Protein AF-A0AAD5SBX4-F1 (afdb_monomer_lite)

pLDDT: mean 72.33, std 20.74, range [24.8, 94.12]

InterPro domains:
  IPR010750 SGF29 tudor-like domain [PF07039] (161-282)
  IPR010750 SGF29 tudor-like domain [PS51518] (148-287)
  IPR037802 SAGA-associated factor 29 [PTHR21539] (71-283)

Secondary structure (DSSP, 8-state):
--PPP----HHHHHHHHHHHHHHHHHHHHHHHHHHHHHHHHHHHHHHHHHHHHHHHHHHHTSSPPPHHHHHHHHHHHHHHHHHHHHHHHHHHHHHHHHHHHHHHHHHHHTTS---------------------------------------PPTT-EEEE--TTS-EEEEEEEEEEE-TTSS-EEEEEEESSPPTTS----EEEEEGGGEEEPPS---TTTPPPTT-EEEEEPTTSSEEEEEEEEE-GGG-SSSTTTEEEEEETTTTT-EEEEEGGGEEEPPGGGTGGGGS--

Sequence (293 aa):
MTEPAKRRPRITILNAHQCEETKLWTDISGNLNVLETVRQRTEADVHLFSRKCERYCRKSLKTEVKPRKFAKIAKHYDSCAQGLIDEERIETHIREQLSVLMALRTATENGKEPVNTRKRRRGEESASPAQPIGTIKIKAIKKEAECPPVLLEPGTPVIVKPQDKEWLLALVKRYDCVKNKESIRYEVEDAVDDDDGQPKKRYIFPTKMVFPLPQQVTESTELQPGSEALALYPNTTCFYNCHVVLPPSKNPFRKGTAYIVKFQDDGDLERSVDDNMVLRVPRIWKLTRHVNV

Structure (mmCIF, N/CA/C/O backbone):
data_AF-A0AAD5SBX4-F1
#
_entry.id   AF-A0AAD5SBX4-F1
#
loop_
_atom_site.group_PDB
_atom_site.id
_atom_site.type_symbol
_atom_site.label_atom_id
_atom_site.label_alt_id
_atom_site.label_comp_id
_atom_site.label_asym_id
_atom_site.label_entity_id
_atom_site.label_seq_id
_atom_site.pdbx_PDB_ins_code
_atom_site.Cartn_x
_atom_site.Cartn_y
_atom_site.Cartn_z
_atom_site.occupancy
_atom_site.B_iso_or_equiv
_atom_site.auth_seq_id
_atom_site.auth_comp_id
_atom_site.auth_asym_id
_atom_site.auth_atom_id
_atom_site.pdbx_PDB_model_num
ATOM 1 N N . MET A 1 1 ? 44.601 30.510 -40.089 1.00 36.94 1 MET A N 1
ATOM 2 C CA . MET A 1 1 ? 44.959 29.633 -38.955 1.00 36.94 1 MET A CA 1
ATOM 3 C C . MET A 1 1 ? 43.832 29.743 -37.947 1.00 36.94 1 MET A C 1
ATOM 5 O O . MET A 1 1 ? 43.737 30.753 -37.268 1.00 36.94 1 MET A O 1
ATOM 9 N N . THR A 1 2 ? 42.905 28.791 -37.962 1.00 40.00 2 THR A N 1
ATOM 10 C CA . THR A 1 2 ? 41.673 28.833 -37.163 1.00 40.00 2 THR A CA 1
ATOM 11 C C . THR A 1 2 ? 41.814 27.816 -36.037 1.00 40.00 2 THR A C 1
ATOM 13 O O . THR A 1 2 ? 41.962 26.624 -36.300 1.00 40.00 2 THR A O 1
ATOM 16 N N . GLU A 1 3 ? 41.850 28.299 -34.796 1.00 36.78 3 GLU A N 1
ATOM 17 C CA . GLU A 1 3 ? 41.947 27.485 -33.580 1.00 36.78 3 GLU A CA 1
ATOM 18 C C . GLU A 1 3 ? 40.756 26.515 -33.457 1.00 36.78 3 GLU A C 1
ATOM 20 O O . GLU A 1 3 ? 39.605 26.941 -33.600 1.00 36.78 3 GLU A O 1
ATOM 25 N N . PRO A 1 4 ? 40.976 25.224 -33.143 1.00 42.22 4 PRO A N 1
ATOM 26 C CA . PRO A 1 4 ? 39.884 24.320 -32.828 1.00 42.22 4 PRO A CA 1
ATOM 27 C C . PRO A 1 4 ? 39.441 24.503 -31.370 1.00 42.22 4 PRO A C 1
ATOM 29 O O . PRO A 1 4 ? 40.211 24.332 -30.424 1.00 42.22 4 PRO A O 1
ATOM 32 N N . ALA A 1 5 ? 38.156 24.816 -31.192 1.00 47.44 5 ALA A N 1
ATOM 33 C CA . ALA A 1 5 ? 37.501 24.944 -29.898 1.00 47.44 5 ALA A CA 1
ATOM 34 C C . ALA A 1 5 ? 37.671 23.673 -29.040 1.00 47.44 5 ALA A C 1
ATOM 36 O O . ALA A 1 5 ? 37.216 22.585 -29.406 1.00 47.44 5 ALA A O 1
ATOM 37 N N . LYS A 1 6 ? 38.292 23.830 -27.861 1.00 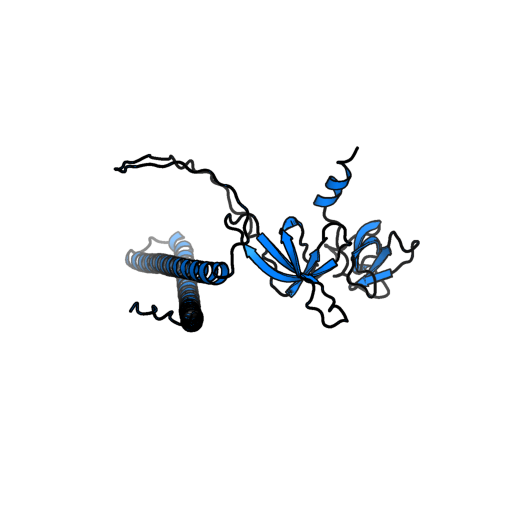48.16 6 LYS A N 1
ATOM 38 C CA . LYS A 1 6 ? 38.408 22.804 -26.810 1.00 48.16 6 LYS A CA 1
ATOM 39 C C . LYS A 1 6 ? 37.017 22.335 -26.370 1.00 48.16 6 LYS A C 1
ATOM 41 O O . LYS A 1 6 ? 36.377 22.948 -25.517 1.00 48.16 6 LYS A O 1
ATOM 46 N N . ARG A 1 7 ? 36.555 21.210 -26.920 1.00 49.72 7 ARG A N 1
ATOM 47 C CA . ARG A 1 7 ? 35.409 20.465 -26.386 1.00 49.72 7 ARG A CA 1
ATOM 48 C C . ARG A 1 7 ? 35.794 19.921 -25.010 1.00 49.72 7 ARG A C 1
ATOM 50 O O . ARG A 1 7 ? 36.661 19.057 -24.907 1.00 49.72 7 ARG A O 1
ATOM 57 N N . ARG A 1 8 ? 35.171 20.439 -23.947 1.00 51.28 8 ARG A N 1
ATOM 58 C CA . ARG A 1 8 ? 35.288 19.853 -22.603 1.00 51.28 8 ARG A CA 1
ATOM 59 C C . ARG A 1 8 ? 34.692 18.435 -22.610 1.00 51.28 8 ARG A C 1
ATOM 61 O O . ARG A 1 8 ? 33.679 18.216 -23.279 1.00 51.28 8 ARG A O 1
ATOM 68 N N . PRO A 1 9 ? 35.289 17.470 -21.892 1.00 41.25 9 PRO A N 1
ATOM 69 C CA . PRO A 1 9 ? 34.830 16.088 -21.913 1.00 41.25 9 PRO A CA 1
ATOM 70 C C . PRO A 1 9 ? 33.466 15.950 -21.220 1.00 41.25 9 PRO A C 1
ATOM 72 O O . PRO A 1 9 ? 33.303 16.263 -20.043 1.00 41.25 9 PRO A O 1
ATOM 75 N N . ARG A 1 10 ? 32.489 15.422 -21.966 1.00 43.78 10 ARG A N 1
ATOM 76 C CA . ARG A 1 10 ? 31.098 15.126 -21.557 1.00 43.78 10 ARG A CA 1
ATOM 77 C C . ARG A 1 10 ? 30.992 14.247 -20.295 1.00 43.78 10 ARG A C 1
ATOM 79 O O . ARG A 1 10 ? 29.971 14.268 -19.619 1.00 43.78 10 ARG A O 1
ATOM 86 N N . ILE A 1 11 ? 32.058 13.519 -19.957 1.00 44.31 11 ILE A N 1
ATOM 87 C CA . ILE A 1 11 ? 32.154 12.617 -18.797 1.00 44.31 11 ILE A CA 1
ATOM 88 C C . ILE A 1 11 ? 32.214 13.395 -17.471 1.00 44.31 11 ILE A C 1
ATOM 90 O O . ILE A 1 11 ? 31.623 12.972 -16.482 1.00 44.31 11 ILE A O 1
ATOM 94 N N . THR A 1 12 ? 32.851 14.569 -17.441 1.00 49.38 12 THR A N 1
ATOM 95 C CA . THR A 1 12 ? 32.973 15.372 -16.210 1.00 49.38 12 THR A CA 1
ATOM 96 C C . THR A 1 12 ? 31.627 15.951 -15.759 1.00 49.38 12 THR A C 1
ATOM 98 O O . THR A 1 12 ? 31.407 16.132 -14.568 1.00 49.38 12 THR A O 1
ATOM 101 N N . ILE A 1 13 ? 30.709 16.193 -16.701 1.00 52.91 13 ILE A N 1
ATOM 102 C CA . ILE A 1 13 ? 29.377 16.765 -16.439 1.00 52.91 13 ILE A CA 1
ATOM 103 C C . ILE A 1 13 ? 28.431 15.707 -15.845 1.00 52.91 13 ILE A C 1
ATOM 105 O O . ILE A 1 13 ? 27.718 15.990 -14.889 1.00 52.91 13 ILE A O 1
ATOM 109 N N . LEU A 1 14 ? 28.476 14.468 -16.347 1.00 51.53 14 LEU A N 1
ATOM 110 C CA . LEU A 1 14 ? 27.702 13.340 -15.806 1.00 51.53 14 LEU A CA 1
ATOM 111 C C . LEU A 1 14 ? 28.073 13.024 -14.350 1.00 51.53 14 LEU A C 1
ATOM 113 O O . LEU A 1 14 ? 27.189 12.850 -13.516 1.00 51.53 14 LEU A O 1
ATOM 117 N N . ASN A 1 15 ? 29.370 13.021 -14.033 1.00 54.66 15 ASN A N 1
ATOM 118 C CA . ASN A 1 15 ? 29.843 12.780 -12.668 1.00 54.66 15 ASN A CA 1
ATOM 119 C C . ASN A 1 15 ? 29.487 13.933 -11.711 1.00 54.66 15 ASN A C 1
ATOM 121 O O . ASN A 1 15 ? 29.251 13.696 -10.528 1.00 54.66 15 ASN A O 1
ATOM 125 N N . ALA A 1 16 ? 29.421 15.172 -12.210 1.00 58.53 16 ALA A N 1
ATOM 126 C CA . ALA A 1 16 ? 28.997 16.328 -11.422 1.00 58.53 16 ALA A CA 1
ATOM 127 C C . ALA A 1 16 ? 27.497 16.271 -11.087 1.00 58.53 16 ALA A C 1
ATOM 129 O O . ALA A 1 16 ? 27.142 16.425 -9.923 1.00 58.53 16 ALA A O 1
ATOM 130 N N . HIS A 1 17 ? 26.637 15.946 -12.060 1.00 62.06 17 HIS A N 1
ATOM 131 C CA . HIS A 1 17 ? 25.198 15.791 -11.813 1.00 62.06 17 HIS A CA 1
ATOM 132 C C . HIS A 1 17 ? 24.883 14.624 -10.875 1.00 62.06 17 HIS A C 1
ATOM 134 O O . HIS A 1 17 ? 24.069 14.782 -9.976 1.00 62.06 17 HIS A O 1
ATOM 140 N N . GLN A 1 18 ? 25.582 13.490 -10.991 1.00 66.88 18 GLN A N 1
ATOM 141 C CA . GLN A 1 18 ? 25.436 12.390 -10.028 1.00 66.88 18 GLN A CA 1
ATOM 142 C C . GLN A 1 18 ? 25.873 12.794 -8.606 1.00 66.88 18 GLN A C 1
ATOM 144 O O . GLN A 1 18 ? 25.261 12.379 -7.621 1.00 66.88 18 GLN A O 1
ATOM 149 N N . CYS A 1 19 ? 26.902 13.637 -8.475 1.00 70.50 19 CYS A N 1
ATOM 150 C CA . CYS A 1 19 ? 27.350 14.182 -7.189 1.00 70.50 19 CYS A CA 1
ATOM 151 C C . CYS A 1 19 ? 26.346 15.193 -6.597 1.00 70.50 19 CYS A C 1
ATOM 153 O O . CYS A 1 19 ? 26.122 15.221 -5.390 1.00 70.50 19 CYS A O 1
ATOM 155 N N . GLU A 1 20 ? 25.707 16.012 -7.432 1.00 75.50 20 GLU A N 1
ATOM 156 C CA . GLU A 1 20 ? 24.648 16.938 -7.011 1.00 75.50 20 GLU A CA 1
ATOM 157 C C . GLU A 1 20 ? 23.357 16.203 -6.623 1.00 75.50 20 GLU A C 1
ATOM 159 O O . GLU A 1 20 ? 22.768 16.511 -5.589 1.00 75.50 20 GLU A O 1
ATOM 164 N N . GLU A 1 21 ? 22.958 15.183 -7.386 1.00 79.50 21 GLU A N 1
ATOM 165 C CA . GLU A 1 21 ? 21.793 14.339 -7.092 1.00 79.50 21 GLU A CA 1
ATOM 166 C C . GLU A 1 21 ? 21.958 13.585 -5.765 1.00 79.50 21 GLU A C 1
ATOM 168 O O . GLU A 1 21 ? 21.033 13.538 -4.956 1.00 79.50 21 GLU A O 1
ATOM 173 N N . THR A 1 22 ? 23.146 13.033 -5.503 1.00 81.38 22 THR A N 1
ATOM 174 C CA . THR A 1 22 ? 23.444 12.315 -4.249 1.00 81.38 22 THR A CA 1
ATOM 175 C C . THR A 1 22 ? 23.484 13.237 -3.031 1.00 81.38 22 THR A C 1
ATOM 177 O O . THR A 1 22 ? 22.973 12.866 -1.971 1.00 81.38 22 THR A O 1
ATOM 180 N N . LYS A 1 23 ? 24.024 14.455 -3.167 1.00 83.75 23 LYS A N 1
ATOM 181 C CA . LYS A 1 23 ? 23.960 15.477 -2.108 1.00 83.75 23 LYS A CA 1
ATOM 182 C C . LYS A 1 23 ? 22.522 15.895 -1.828 1.00 83.75 23 LYS A C 1
ATOM 184 O O . LYS A 1 23 ? 22.090 15.834 -0.683 1.00 83.75 23 LYS A O 1
ATOM 189 N N . LEU A 1 24 ? 21.762 16.216 -2.876 1.00 88.25 24 LEU A N 1
ATOM 190 C CA . LEU A 1 24 ? 20.361 16.611 -2.752 1.00 88.25 24 LEU A CA 1
ATOM 191 C C . LEU A 1 24 ? 19.515 15.495 -2.125 1.00 88.25 24 LEU A C 1
ATOM 193 O O . LEU A 1 24 ? 18.661 15.763 -1.287 1.00 88.25 24 LEU A O 1
ATOM 197 N N . TRP A 1 25 ? 19.783 14.236 -2.471 1.00 87.56 25 TRP A N 1
ATOM 198 C CA . TRP A 1 25 ? 19.138 13.081 -1.849 1.00 87.56 25 TRP A CA 1
ATOM 199 C C . TRP A 1 25 ? 19.474 12.932 -0.360 1.00 87.56 25 TRP A C 1
ATOM 201 O O . TRP A 1 25 ? 18.596 12.616 0.447 1.00 87.56 25 TRP A O 1
ATOM 211 N N . THR A 1 26 ? 20.730 13.177 0.014 1.00 88.81 26 THR A N 1
ATOM 212 C CA . THR A 1 26 ? 21.164 13.151 1.418 1.00 88.81 26 THR A CA 1
ATOM 213 C C . THR A 1 26 ? 20.464 14.252 2.216 1.00 88.81 26 THR A C 1
ATOM 215 O O . THR A 1 26 ? 19.943 13.979 3.296 1.00 88.81 26 THR A O 1
ATOM 218 N N . ASP A 1 27 ? 20.358 15.455 1.648 1.00 89.00 27 ASP A N 1
ATOM 219 C CA . ASP A 1 27 ? 19.651 16.583 2.261 1.00 89.00 27 ASP A CA 1
ATOM 220 C C . ASP A 1 27 ? 18.147 16.305 2.405 1.00 89.00 27 ASP A C 1
ATOM 222 O O . ASP A 1 27 ? 17.577 16.538 3.470 1.00 89.00 27 ASP A O 1
ATOM 226 N N . ILE A 1 28 ? 17.504 15.733 1.378 1.00 91.00 28 ILE A N 1
ATOM 227 C CA . ILE A 1 28 ? 16.094 15.310 1.435 1.00 91.00 28 ILE A CA 1
ATOM 228 C C . ILE A 1 28 ? 15.888 14.268 2.537 1.00 91.00 28 ILE A C 1
ATOM 230 O O . ILE A 1 28 ? 14.945 14.374 3.318 1.00 91.00 28 ILE A O 1
ATOM 234 N N . SER A 1 29 ? 16.776 13.277 2.625 1.00 91.25 29 SER A N 1
ATOM 235 C CA . SER A 1 29 ? 16.707 12.232 3.652 1.00 91.25 29 SER A CA 1
ATOM 236 C C . SER A 1 29 ? 16.874 12.815 5.060 1.00 91.25 29 SER A C 1
ATOM 238 O O . SER A 1 29 ? 16.154 12.431 5.981 1.00 91.25 29 SER A O 1
ATOM 240 N N . GLY A 1 30 ? 17.777 13.789 5.222 1.00 90.81 30 GLY A N 1
ATOM 241 C CA . GLY A 1 30 ? 17.940 14.543 6.464 1.00 90.81 30 GLY A CA 1
ATOM 242 C C . GLY A 1 30 ? 16.683 15.331 6.830 1.00 90.81 30 GLY A C 1
ATOM 243 O O . GLY A 1 30 ? 16.193 15.221 7.953 1.00 90.81 30 GLY A O 1
ATOM 244 N N . ASN A 1 31 ? 16.110 16.058 5.872 1.00 90.31 31 ASN A N 1
ATOM 245 C CA . ASN A 1 31 ? 14.893 16.841 6.073 1.00 90.31 31 ASN A CA 1
ATOM 246 C C . ASN A 1 31 ? 13.672 15.965 6.386 1.00 90.31 31 ASN A C 1
ATOM 248 O O . ASN A 1 31 ? 12.863 16.348 7.226 1.00 90.31 31 ASN A O 1
ATOM 252 N N . LEU A 1 32 ? 13.552 14.778 5.783 1.00 93.19 32 LEU A N 1
ATOM 253 C CA . LEU A 1 32 ? 12.507 13.801 6.114 1.00 93.19 32 LEU A CA 1
ATOM 254 C C . LEU A 1 32 ? 12.633 13.293 7.553 1.00 93.19 32 LEU A C 1
ATOM 256 O O . LEU A 1 32 ? 11.627 13.160 8.244 1.00 93.19 32 LEU A O 1
ATOM 260 N N . ASN A 1 33 ? 13.856 13.058 8.030 1.00 92.62 33 ASN A N 1
ATOM 261 C CA . ASN A 1 33 ? 14.078 12.688 9.426 1.00 92.62 33 ASN A CA 1
ATOM 262 C C . ASN A 1 33 ? 13.725 13.849 10.374 1.00 92.62 33 ASN A C 1
ATOM 264 O O . ASN A 1 33 ? 13.071 13.649 11.394 1.00 92.62 33 ASN A O 1
ATOM 268 N N . VAL A 1 34 ? 14.086 15.086 10.013 1.00 92.81 34 VAL A N 1
ATOM 269 C CA . VAL A 1 34 ? 13.675 16.279 10.771 1.00 92.81 34 VAL A CA 1
ATOM 270 C C . VAL A 1 34 ? 12.149 16.406 10.797 1.00 92.81 34 VAL A C 1
ATOM 272 O O . VAL A 1 34 ? 11.587 16.610 11.871 1.00 92.81 34 VAL A O 1
ATOM 275 N N . LEU A 1 35 ? 11.467 16.217 9.664 1.00 93.00 35 LEU A N 1
ATOM 276 C CA . LEU A 1 35 ? 10.004 16.225 9.589 1.00 93.00 35 LEU A CA 1
ATOM 277 C C . LEU A 1 35 ? 9.390 15.187 10.531 1.00 93.00 35 LEU A C 1
ATOM 279 O O . LEU A 1 35 ? 8.488 15.519 11.293 1.00 93.00 35 LEU A O 1
ATOM 283 N N . GLU A 1 36 ? 9.915 13.962 10.529 1.00 92.94 36 GLU A N 1
ATOM 284 C CA . GLU A 1 36 ? 9.446 12.891 11.409 1.00 92.94 36 GLU A CA 1
ATOM 285 C C . GLU A 1 36 ? 9.628 13.257 12.890 1.00 92.94 36 GLU A C 1
ATOM 287 O O . GLU A 1 36 ? 8.707 13.102 13.691 1.00 92.94 36 GLU A O 1
ATOM 292 N N . THR A 1 37 ? 10.772 13.840 13.267 1.00 92.50 37 THR A N 1
ATOM 293 C CA . THR A 1 37 ? 10.987 14.294 14.653 1.00 92.50 37 THR A CA 1
ATOM 294 C C . THR A 1 37 ? 10.059 15.438 15.065 1.00 92.50 37 THR A C 1
ATOM 296 O O . THR A 1 37 ? 9.583 15.464 16.204 1.00 92.50 37 THR A O 1
ATOM 299 N N . VAL A 1 38 ? 9.775 16.381 14.159 1.00 90.94 38 VAL A N 1
ATOM 300 C CA . VAL A 1 38 ? 8.824 17.471 14.416 1.00 90.94 38 VAL A CA 1
ATOM 301 C C . VAL A 1 38 ? 7.421 16.892 14.574 1.00 90.94 38 VAL A C 1
ATOM 303 O O . VAL A 1 38 ? 6.778 17.180 15.580 1.00 90.94 38 VAL A O 1
ATOM 306 N N . ARG A 1 39 ? 7.001 15.996 13.677 1.00 92.12 39 ARG A N 1
ATOM 307 C CA . ARG A 1 39 ? 5.696 15.328 13.716 1.00 92.12 39 ARG A CA 1
ATOM 308 C C . ARG A 1 39 ? 5.462 14.536 15.003 1.00 92.12 39 ARG A C 1
ATOM 310 O O . ARG A 1 39 ? 4.405 14.631 15.617 1.00 92.12 39 ARG A O 1
ATOM 317 N N . GLN A 1 40 ? 6.460 13.793 15.474 1.00 92.75 40 GLN A N 1
ATOM 318 C CA . GLN A 1 40 ? 6.347 13.073 16.748 1.00 92.75 40 GLN A CA 1
ATOM 319 C C . GLN A 1 40 ? 6.188 14.032 17.936 1.00 92.75 40 GLN A C 1
ATOM 321 O O . GLN A 1 40 ? 5.439 13.763 18.881 1.00 92.75 40 GLN A O 1
ATOM 326 N N . ARG A 1 41 ? 6.880 15.177 17.898 1.00 89.69 41 ARG A N 1
ATOM 327 C CA . ARG A 1 41 ? 6.778 16.202 18.939 1.00 89.69 41 ARG A CA 1
ATOM 328 C C . ARG A 1 41 ? 5.407 16.878 18.943 1.00 89.69 41 ARG A C 1
ATOM 330 O O . ARG A 1 41 ? 4.835 17.055 20.019 1.00 89.69 41 ARG A O 1
ATOM 337 N N . THR A 1 42 ? 4.884 17.261 17.782 1.00 89.44 42 THR A N 1
ATOM 338 C CA . THR A 1 42 ? 3.565 17.903 17.673 1.00 89.44 42 THR A CA 1
ATOM 339 C C . THR A 1 42 ? 2.448 16.952 18.081 1.00 89.44 42 THR A C 1
ATOM 341 O O . THR A 1 42 ? 1.562 17.352 18.832 1.00 89.44 42 THR A O 1
ATOM 344 N N . GLU A 1 43 ? 2.521 15.681 17.685 1.00 90.38 43 GLU A N 1
ATOM 345 C CA . GLU A 1 43 ? 1.564 14.650 18.080 1.00 90.38 43 GLU A CA 1
ATOM 346 C C . GLU A 1 43 ? 1.558 14.469 19.605 1.00 90.38 43 GLU A C 1
ATOM 348 O O . GLU A 1 43 ? 0.496 14.472 20.237 1.00 90.38 43 GLU A O 1
ATOM 353 N N . ALA A 1 44 ? 2.738 14.424 20.234 1.00 88.50 44 ALA A N 1
ATOM 354 C CA . ALA A 1 44 ? 2.855 14.380 21.690 1.00 88.50 44 ALA A CA 1
ATOM 355 C C . ALA A 1 44 ? 2.244 15.621 22.373 1.00 88.50 44 ALA A C 1
ATOM 357 O O . ALA A 1 44 ? 1.535 15.489 23.381 1.00 88.50 44 ALA A O 1
ATOM 358 N N . ASP A 1 45 ? 2.469 16.818 21.822 1.00 85.94 45 ASP A N 1
ATOM 359 C CA . ASP A 1 45 ? 1.896 18.069 22.329 1.00 85.94 45 ASP A CA 1
ATOM 360 C C . ASP A 1 45 ? 0.364 18.102 22.178 1.00 85.94 45 ASP A C 1
ATOM 362 O O . ASP A 1 45 ? -0.337 18.470 23.130 1.00 85.94 45 ASP A O 1
ATOM 366 N N . VAL A 1 46 ? -0.173 17.631 21.047 1.00 88.81 46 VAL A N 1
ATOM 367 C CA . VAL A 1 46 ? -1.617 17.510 20.786 1.00 88.81 46 VAL A CA 1
ATOM 368 C C . VAL A 1 46 ? -2.259 16.501 21.734 1.00 88.81 46 VAL A C 1
ATOM 370 O O . VAL A 1 46 ? -3.298 16.793 22.336 1.00 88.81 46 VAL A O 1
ATOM 373 N N . HIS A 1 47 ? -1.635 15.342 21.956 1.00 88.56 47 HIS A N 1
ATOM 374 C CA . HIS A 1 47 ? -2.113 14.367 22.936 1.00 88.56 47 HIS A CA 1
ATOM 375 C C . HIS A 1 47 ? -2.110 14.935 24.357 1.00 88.56 47 HIS A C 1
ATOM 377 O O . HIS A 1 47 ? -3.075 14.755 25.112 1.00 88.56 47 HIS A O 1
ATOM 383 N N . LEU A 1 48 ? -1.052 15.656 24.739 1.00 86.62 48 LEU A N 1
ATOM 384 C CA . LEU A 1 48 ? -0.966 16.301 26.044 1.00 86.62 48 LEU A CA 1
ATOM 385 C C . LEU A 1 48 ? -2.033 17.391 26.204 1.00 86.62 48 LEU A C 1
ATOM 387 O O . LEU A 1 48 ? -2.632 17.503 27.282 1.00 86.62 48 LEU A O 1
ATOM 391 N N . PHE A 1 49 ? -2.278 18.176 25.154 1.00 86.75 49 PHE A N 1
ATOM 392 C CA . PHE A 1 49 ? -3.326 19.189 25.099 1.00 86.75 49 PHE A CA 1
ATOM 393 C C . PHE A 1 49 ? -4.714 18.558 25.228 1.00 86.75 49 PHE A C 1
ATOM 395 O O . PHE A 1 49 ? -5.450 18.921 26.145 1.00 86.75 49 PHE A O 1
ATOM 402 N N . SER A 1 50 ? -5.033 17.555 24.408 1.00 88.94 50 SER A N 1
ATOM 403 C CA . SER A 1 50 ? -6.311 16.833 24.431 1.00 88.94 50 SER A CA 1
ATOM 404 C C . SER A 1 50 ? -6.591 16.232 25.812 1.00 88.94 50 SER A C 1
ATOM 406 O O . SER A 1 50 ? -7.623 16.512 26.428 1.00 88.94 50 SER A O 1
ATOM 408 N N . ARG A 1 51 ? -5.602 15.547 26.405 1.00 88.25 51 ARG A N 1
ATOM 409 C CA . ARG A 1 51 ? -5.709 14.978 27.759 1.00 88.25 51 ARG A CA 1
ATOM 410 C C . ARG A 1 51 ? -5.892 16.044 28.843 1.00 88.25 51 ARG A C 1
ATOM 412 O O . ARG A 1 51 ? -6.518 15.783 29.876 1.00 88.25 51 ARG A O 1
ATOM 419 N N . LYS A 1 52 ? -5.298 17.230 28.678 1.00 84.19 52 LYS A N 1
ATOM 420 C CA . LYS A 1 52 ? -5.504 18.359 29.600 1.00 84.19 52 LYS A CA 1
ATOM 421 C C . LYS A 1 52 ? -6.911 18.925 29.432 1.00 84.19 52 LYS A C 1
ATOM 423 O O . LYS A 1 52 ? -7.599 19.058 30.442 1.00 84.19 52 LYS A O 1
ATOM 428 N N . CYS A 1 53 ? -7.347 19.196 28.205 1.00 82.62 53 CYS A N 1
ATOM 429 C CA . CYS A 1 53 ? -8.685 19.690 27.883 1.00 82.62 53 CYS A CA 1
ATOM 430 C C . CYS A 1 53 ? -9.777 18.759 28.412 1.00 82.62 53 CYS A C 1
ATOM 432 O O . CYS A 1 53 ? -10.663 19.222 29.122 1.00 82.62 53 CYS A O 1
ATOM 434 N N . GLU A 1 54 ? -9.654 17.448 28.215 1.00 84.31 54 GLU A N 1
ATOM 435 C CA . GLU A 1 54 ? -10.612 16.466 28.731 1.00 84.31 54 GLU A CA 1
ATOM 436 C C . GLU A 1 54 ? -10.701 16.495 30.268 1.00 84.31 54 GLU A C 1
ATOM 438 O O . GLU A 1 54 ? -11.790 16.554 30.849 1.00 84.31 54 GLU A O 1
ATOM 443 N N . ARG A 1 55 ? -9.551 16.554 30.961 1.00 81.62 55 ARG A N 1
ATOM 444 C CA . ARG A 1 55 ? -9.519 16.726 32.425 1.00 81.62 55 ARG A CA 1
ATOM 445 C C . ARG A 1 55 ? -10.168 18.035 32.870 1.00 81.62 55 ARG A C 1
ATOM 447 O O . ARG A 1 55 ? -10.729 18.075 33.967 1.00 81.62 55 ARG A O 1
ATOM 454 N N . TYR A 1 56 ? -10.058 19.096 32.075 1.00 75.62 56 TYR A N 1
ATOM 455 C CA . TYR A 1 56 ? -10.701 20.374 32.358 1.00 75.62 56 TYR A CA 1
ATOM 456 C C . TYR A 1 56 ? -12.207 20.311 32.118 1.00 75.62 56 TYR A C 1
ATOM 458 O O . TYR A 1 56 ? -12.942 20.665 33.033 1.00 75.62 56 TYR A O 1
ATOM 466 N N . CYS A 1 57 ? -12.674 19.777 30.989 1.00 73.94 57 CYS A N 1
ATOM 467 C CA . CYS A 1 57 ? -14.097 19.573 30.705 1.00 73.94 57 CYS A CA 1
ATOM 468 C C . CYS A 1 57 ? -14.768 18.725 31.795 1.00 73.94 57 CYS A C 1
ATOM 470 O O . CYS A 1 57 ? -15.801 19.114 32.336 1.00 73.94 57 CYS A O 1
ATOM 472 N N . ARG A 1 58 ? -14.122 17.635 32.230 1.00 75.38 58 ARG A N 1
ATOM 473 C CA . ARG A 1 58 ? -14.645 16.756 33.289 1.00 75.38 58 ARG A CA 1
ATOM 474 C C . ARG A 1 58 ? -14.739 17.435 34.664 1.00 75.38 58 ARG A C 1
ATOM 476 O O . ARG A 1 58 ? -15.589 17.066 35.470 1.00 75.38 58 ARG A O 1
ATOM 483 N N . LYS A 1 59 ? -13.870 18.412 34.956 1.00 68.88 59 LYS A N 1
ATOM 484 C CA . LYS A 1 59 ? -13.850 19.158 36.234 1.00 68.88 59 LYS A CA 1
ATOM 485 C C . LYS A 1 59 ? -14.678 20.448 36.198 1.00 68.88 59 LYS A C 1
ATOM 487 O O . LYS A 1 59 ? -15.197 20.856 37.234 1.00 68.88 59 LYS A O 1
ATOM 492 N N . SER A 1 60 ? -14.808 21.074 35.029 1.00 61.88 60 SER A N 1
ATOM 493 C CA . SER A 1 60 ? -15.505 22.350 34.828 1.00 61.88 60 SER A CA 1
ATOM 494 C C . SER A 1 60 ? -17.026 22.229 34.908 1.00 61.88 60 SER A C 1
ATOM 496 O O . SER A 1 60 ? -17.682 23.246 35.093 1.00 61.88 60 SER A O 1
ATOM 498 N N . LEU A 1 61 ? -17.591 21.013 34.866 1.00 57.12 61 LEU A N 1
ATOM 499 C CA . LEU A 1 61 ? -19.012 20.790 35.171 1.00 57.12 61 LEU A CA 1
ATOM 500 C C . LEU A 1 61 ? -19.408 21.207 36.605 1.00 57.12 61 LEU A C 1
ATOM 502 O O . LEU A 1 61 ? -20.594 21.237 36.909 1.00 57.12 61 LEU A O 1
ATOM 506 N N . LYS A 1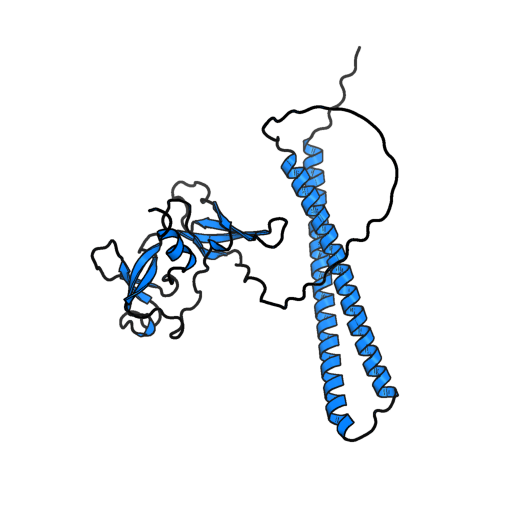 62 ? -18.444 21.489 37.500 1.00 58.59 62 LYS A N 1
ATOM 507 C CA . LYS A 1 62 ? -18.709 21.783 38.921 1.00 58.59 62 LYS A CA 1
ATOM 508 C C . LYS A 1 62 ? -18.253 23.165 39.411 1.00 58.59 62 LYS A C 1
ATOM 510 O O . LYS A 1 62 ? -18.657 23.548 40.498 1.00 58.59 62 LYS A O 1
ATOM 515 N N . THR A 1 63 ? -17.400 23.899 38.686 1.00 58.50 63 THR A N 1
ATOM 516 C CA . THR A 1 63 ? -16.893 25.232 39.104 1.00 58.50 63 THR A CA 1
ATOM 517 C C . THR A 1 63 ? -16.347 26.042 37.923 1.00 58.50 63 THR A C 1
ATOM 519 O O . THR A 1 63 ? -15.782 25.466 36.993 1.00 58.50 63 THR A O 1
ATOM 522 N N . GLU A 1 64 ? -16.452 27.376 37.994 1.00 63.78 64 GLU A N 1
ATOM 523 C CA . GLU A 1 64 ? -15.891 28.314 37.009 1.00 63.78 64 GLU A CA 1
ATOM 524 C C . GLU A 1 64 ? -14.363 28.183 36.854 1.00 63.78 64 GLU A C 1
ATOM 526 O O . GLU A 1 64 ? -13.598 28.009 37.815 1.00 63.78 64 GLU A O 1
ATOM 531 N N . VAL A 1 65 ? -13.890 28.276 35.608 1.00 65.12 65 VAL A N 1
ATOM 532 C CA . VAL A 1 65 ? -12.478 28.083 35.260 1.00 65.12 65 VAL A CA 1
ATOM 533 C C . VAL A 1 65 ? -11.672 29.347 35.556 1.00 65.12 65 VAL A C 1
ATOM 535 O O . VAL A 1 65 ? -11.836 30.382 34.921 1.00 65.12 65 VAL A O 1
ATOM 538 N N . LYS A 1 66 ? -10.711 29.245 36.483 1.00 76.50 66 LYS A N 1
ATOM 539 C CA . LYS A 1 66 ? -9.783 30.346 36.797 1.00 76.50 66 LYS A CA 1
ATOM 540 C C . LYS A 1 66 ? -8.932 30.747 35.569 1.00 76.50 66 LYS A C 1
ATOM 542 O O . LYS A 1 66 ? -8.313 29.863 34.961 1.00 76.50 66 LYS A O 1
ATOM 547 N N . PRO A 1 67 ? -8.734 32.052 35.292 1.00 74.69 67 PRO A N 1
ATOM 548 C CA . PRO A 1 67 ? -8.055 32.555 34.086 1.00 74.69 67 PRO A CA 1
ATOM 549 C C . PRO A 1 67 ? -6.591 32.097 33.957 1.00 74.69 67 PRO A C 1
ATOM 551 O O . PRO A 1 67 ? -6.104 31.827 32.862 1.00 74.69 67 PRO A O 1
ATOM 554 N N . ARG A 1 68 ? -5.892 31.878 35.081 1.00 75.31 68 ARG A N 1
ATOM 555 C CA . ARG A 1 68 ? -4.515 31.337 35.088 1.00 75.31 68 ARG A CA 1
ATOM 556 C C . ARG A 1 68 ? -4.401 29.926 34.499 1.00 75.31 68 ARG A C 1
ATOM 558 O O . ARG A 1 68 ? -3.328 29.543 34.042 1.00 75.31 68 ARG A O 1
ATOM 565 N N . LYS A 1 69 ? -5.469 29.123 34.559 1.00 75.19 69 LYS A N 1
ATOM 566 C CA . LYS A 1 69 ? -5.489 27.767 33.987 1.00 75.19 69 LYS A CA 1
ATOM 567 C C . LYS A 1 69 ? -5.785 27.821 32.489 1.00 75.19 69 LYS A C 1
ATOM 569 O O . LYS A 1 69 ? -5.124 27.114 31.737 1.00 75.19 69 LYS A O 1
ATOM 574 N N . PHE A 1 70 ? -6.678 28.716 32.070 1.00 78.31 70 PHE A N 1
ATOM 575 C CA . PHE A 1 70 ? -6.957 28.992 30.660 1.00 78.31 70 PHE A CA 1
ATOM 576 C C . PHE A 1 70 ? -5.702 29.467 29.912 1.00 78.31 70 PHE A C 1
ATOM 578 O O . PHE A 1 70 ? -5.365 28.910 28.875 1.00 78.31 70 PHE A O 1
ATOM 585 N N . ALA A 1 71 ? -4.919 30.375 30.506 1.00 84.38 71 ALA A N 1
ATOM 586 C CA . ALA A 1 71 ? -3.653 30.833 29.926 1.00 84.38 71 ALA A CA 1
ATOM 587 C C . ALA A 1 71 ? -2.637 29.698 29.680 1.00 84.38 71 ALA A C 1
ATOM 589 O O . ALA A 1 71 ? -1.851 29.761 28.741 1.00 84.38 71 ALA A O 1
ATOM 590 N N . LYS A 1 72 ? -2.640 28.636 30.502 1.00 83.62 72 LYS A N 1
ATOM 591 C CA . LYS A 1 72 ? -1.778 27.462 30.273 1.00 83.62 72 LYS A CA 1
ATOM 592 C C . LYS A 1 72 ? -2.269 26.607 29.105 1.00 83.62 72 LYS A C 1
ATOM 594 O O . LYS A 1 72 ? -1.446 26.061 28.386 1.00 83.62 72 LYS A O 1
ATOM 599 N N . ILE A 1 73 ? -3.583 26.481 28.934 1.00 82.38 73 ILE A N 1
ATOM 600 C CA . ILE A 1 73 ? -4.197 25.743 27.821 1.00 82.38 73 ILE A CA 1
ATOM 601 C C . ILE A 1 73 ? -3.948 26.487 26.507 1.00 82.38 73 ILE A C 1
ATOM 603 O O . ILE A 1 73 ? -3.505 25.862 25.551 1.00 82.38 73 ILE A O 1
ATOM 607 N N . ALA A 1 74 ? -4.128 27.812 26.497 1.00 86.44 74 ALA A N 1
ATOM 608 C CA . ALA A 1 74 ? -3.829 28.665 25.348 1.00 86.44 74 ALA A CA 1
ATOM 609 C C . ALA A 1 74 ? -2.373 28.500 24.881 1.00 86.44 74 ALA A C 1
ATOM 611 O O . ALA A 1 74 ? -2.141 28.192 23.724 1.00 86.44 74 AL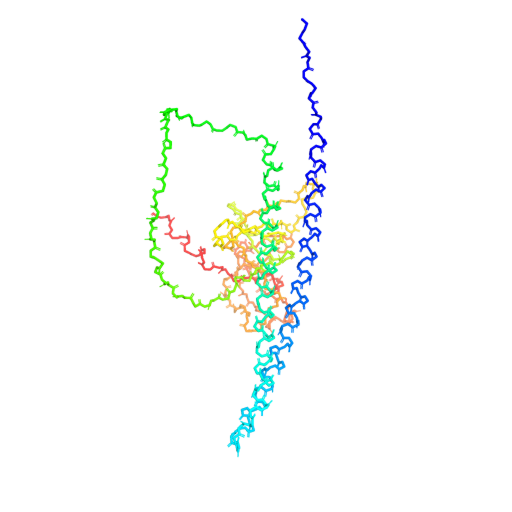A A O 1
ATOM 612 N N . LYS A 1 75 ? -1.398 28.523 25.803 1.00 87.94 75 LYS A N 1
ATOM 613 C CA . LYS A 1 75 ? 0.012 28.263 25.457 1.00 87.94 75 LYS A CA 1
ATOM 614 C C . LYS A 1 75 ? 0.252 26.900 24.802 1.00 87.94 75 LYS A C 1
ATOM 616 O O . LYS A 1 75 ? 1.115 26.783 23.942 1.00 87.94 75 LYS A O 1
ATOM 621 N N . HIS A 1 76 ? -0.464 25.858 25.228 1.00 85.00 76 HIS A N 1
ATOM 622 C CA . HIS A 1 76 ? -0.347 24.540 24.599 1.00 85.00 76 HIS A CA 1
ATOM 623 C C . HIS A 1 76 ? -0.986 24.514 23.211 1.00 85.00 76 HIS A C 1
ATOM 625 O O . HIS A 1 76 ? -0.429 23.886 22.319 1.00 85.00 76 HIS A O 1
ATOM 631 N N . TYR A 1 77 ? -2.104 25.215 23.025 1.00 87.75 77 TYR A N 1
ATOM 632 C CA . TYR A 1 77 ? -2.720 25.393 21.714 1.00 87.75 77 TYR A CA 1
ATOM 633 C C . TYR A 1 77 ? -1.784 26.138 20.753 1.00 87.75 77 TYR A C 1
ATOM 635 O O . TYR A 1 77 ? -1.542 25.647 19.656 1.00 87.75 77 TYR A O 1
ATOM 643 N N . ASP A 1 78 ? -1.180 27.243 21.197 1.00 90.88 78 ASP A N 1
ATOM 644 C CA . ASP A 1 78 ? -0.216 28.013 20.401 1.00 90.88 78 ASP A CA 1
ATOM 645 C C . ASP A 1 78 ? 1.009 27.162 20.029 1.00 90.88 78 ASP A C 1
ATOM 647 O O . ASP A 1 78 ? 1.475 27.204 18.895 1.00 90.88 78 ASP A O 1
ATOM 651 N N . SER A 1 79 ? 1.493 26.328 20.958 1.00 88.62 79 SER A N 1
ATOM 652 C CA . SER A 1 79 ? 2.584 25.377 20.699 1.00 88.62 79 SER A CA 1
ATOM 653 C C . SER A 1 79 ? 2.205 24.322 19.652 1.00 88.62 79 SER A C 1
ATOM 655 O O . SER A 1 79 ? 3.010 24.025 18.775 1.00 88.62 79 SER A O 1
ATOM 657 N N . CYS A 1 80 ? 0.982 23.776 19.709 1.00 88.81 80 CYS A N 1
ATOM 658 C CA . CYS A 1 80 ? 0.493 22.820 18.707 1.00 88.81 80 CYS A CA 1
ATOM 659 C C . CYS A 1 80 ? 0.332 23.490 17.335 1.00 88.81 80 CYS A C 1
ATOM 661 O O . CYS A 1 80 ? 0.722 22.921 16.320 1.00 88.81 80 CYS A O 1
ATOM 663 N N . ALA A 1 81 ? -0.212 24.709 17.306 1.00 91.12 81 ALA A N 1
ATOM 664 C CA . ALA A 1 81 ? -0.394 25.480 16.082 1.00 91.12 81 ALA A CA 1
ATOM 665 C C . ALA A 1 81 ? 0.951 25.817 15.423 1.00 91.12 81 ALA A C 1
ATOM 667 O O . ALA A 1 81 ? 1.104 25.638 14.218 1.00 91.12 81 ALA A O 1
ATOM 668 N N . GLN A 1 82 ? 1.941 26.239 16.215 1.00 91.38 82 GLN A N 1
ATOM 669 C CA . GLN A 1 82 ? 3.289 26.504 15.718 1.00 91.38 82 GLN A CA 1
ATOM 670 C C . GLN A 1 82 ? 3.948 25.235 15.164 1.00 91.38 82 GLN A C 1
ATOM 672 O O . GLN A 1 82 ? 4.571 25.285 14.109 1.00 91.38 82 GLN A O 1
ATOM 677 N N . GLY A 1 83 ? 3.751 24.097 15.833 1.00 88.75 83 GLY A N 1
ATOM 678 C CA . GLY A 1 83 ? 4.223 22.801 15.363 1.00 88.75 83 GLY A CA 1
ATOM 679 C C . GLY A 1 83 ? 3.685 22.423 13.980 1.00 88.75 83 GLY A C 1
ATOM 680 O O . GLY A 1 83 ? 4.462 22.033 13.115 1.00 88.75 83 GLY A O 1
ATOM 681 N N . LEU A 1 84 ? 2.383 22.613 13.745 1.00 90.00 84 LEU A N 1
ATOM 682 C CA . LEU A 1 84 ? 1.761 22.359 12.438 1.00 90.00 84 LEU A CA 1
ATOM 683 C C . LEU A 1 84 ? 2.322 23.271 11.335 1.00 90.00 84 LEU A C 1
ATOM 685 O O . LEU A 1 84 ? 2.542 22.822 10.214 1.00 90.00 84 LEU A O 1
ATOM 689 N N . ILE A 1 85 ? 2.589 24.543 11.654 1.00 93.00 85 ILE A N 1
ATOM 690 C CA . ILE A 1 85 ? 3.219 25.488 10.715 1.00 93.00 85 ILE A CA 1
ATOM 691 C C . ILE A 1 85 ? 4.647 25.043 10.375 1.00 93.00 85 ILE A C 1
ATOM 693 O O . ILE A 1 85 ? 5.079 25.136 9.224 1.00 93.00 85 ILE A O 1
ATOM 697 N N . ASP A 1 86 ? 5.396 24.573 11.373 1.00 89.62 86 ASP A N 1
ATOM 698 C CA . ASP A 1 86 ? 6.760 24.092 11.173 1.00 89.62 86 ASP A CA 1
ATOM 699 C C . ASP A 1 86 ? 6.792 22.807 10.326 1.00 89.62 86 ASP A C 1
ATOM 701 O O . ASP A 1 86 ? 7.652 22.702 9.449 1.00 89.62 86 ASP A O 1
ATOM 705 N N . GLU A 1 87 ? 5.844 21.881 10.521 1.00 91.06 87 GLU A N 1
ATOM 706 C CA . GLU A 1 87 ? 5.656 20.708 9.650 1.00 91.06 87 GLU A CA 1
ATOM 707 C C . GLU A 1 87 ? 5.380 21.118 8.206 1.00 91.06 87 GLU A C 1
ATOM 709 O O . GLU A 1 87 ? 6.100 20.695 7.302 1.00 91.06 87 GLU A O 1
ATOM 714 N N . GLU A 1 88 ? 4.392 21.992 7.989 1.00 93.19 88 GLU A N 1
ATOM 715 C CA . GLU A 1 88 ? 4.014 22.446 6.650 1.00 93.19 88 GLU A CA 1
ATOM 716 C C . GLU A 1 88 ? 5.202 23.096 5.928 1.00 93.19 88 GLU A C 1
ATOM 718 O O . GLU A 1 88 ? 5.445 22.819 4.752 1.00 93.19 88 GLU A O 1
ATOM 723 N N . ARG A 1 89 ? 6.001 23.907 6.636 1.00 93.31 89 ARG A N 1
ATOM 724 C CA . ARG A 1 89 ? 7.213 24.526 6.080 1.00 93.31 89 ARG A CA 1
ATOM 725 C C . ARG A 1 89 ? 8.259 23.492 5.655 1.00 93.31 89 ARG A C 1
ATOM 727 O O . ARG A 1 89 ? 8.935 23.682 4.645 1.00 93.31 89 ARG A O 1
ATOM 734 N N . ILE A 1 90 ? 8.446 22.428 6.433 1.00 90.62 90 ILE A N 1
ATOM 735 C CA . ILE A 1 90 ? 9.419 21.381 6.096 1.00 90.62 90 ILE A CA 1
ATOM 736 C C . ILE A 1 90 ? 8.894 20.541 4.925 1.00 90.62 90 ILE A C 1
ATOM 738 O O . ILE A 1 90 ? 9.648 20.238 4.001 1.00 90.62 90 ILE A O 1
ATOM 742 N N . GLU A 1 91 ? 7.598 20.226 4.902 1.00 91.81 91 GLU A N 1
ATOM 743 C CA . GLU A 1 91 ? 6.971 19.517 3.787 1.00 91.81 91 GLU A CA 1
ATOM 744 C C . GLU A 1 91 ? 7.072 20.284 2.466 1.00 91.81 91 GLU A C 1
ATOM 746 O O . GLU A 1 91 ? 7.364 19.684 1.426 1.00 91.81 91 GLU A O 1
ATOM 751 N N . THR A 1 92 ? 6.824 21.598 2.475 1.00 94.12 92 THR A N 1
ATOM 752 C CA . THR A 1 92 ? 6.960 22.429 1.270 1.00 94.12 92 THR A CA 1
ATOM 753 C C . THR A 1 92 ? 8.405 22.452 0.792 1.00 94.12 92 THR A C 1
ATOM 755 O O . THR A 1 92 ? 8.645 22.238 -0.396 1.00 94.12 92 THR A O 1
ATOM 758 N N . HIS A 1 93 ? 9.366 22.587 1.708 1.00 93.38 93 HIS A N 1
ATOM 759 C CA . HIS A 1 93 ? 10.786 22.555 1.376 1.00 93.38 93 HIS A CA 1
ATOM 760 C C . HIS A 1 93 ? 11.228 21.212 0.767 1.00 93.38 93 HIS A C 1
ATOM 762 O O . HIS A 1 93 ? 11.855 21.186 -0.293 1.00 93.38 93 HIS A O 1
ATOM 768 N N . ILE A 1 94 ? 10.843 20.080 1.369 1.00 92.38 94 ILE A N 1
ATOM 769 C CA . ILE A 1 94 ? 11.144 18.739 0.832 1.00 92.38 94 ILE A CA 1
ATOM 770 C C . ILE A 1 94 ? 10.512 18.558 -0.551 1.00 92.38 94 ILE A C 1
ATOM 772 O O . ILE A 1 94 ? 11.130 17.997 -1.458 1.00 92.38 94 ILE A O 1
ATOM 776 N N . ARG A 1 95 ? 9.286 19.055 -0.746 1.00 92.19 95 ARG A N 1
ATOM 777 C CA . ARG A 1 95 ? 8.581 18.994 -2.033 1.00 92.19 95 ARG A CA 1
ATOM 778 C C . ARG A 1 95 ? 9.313 19.776 -3.124 1.00 92.19 95 ARG A C 1
ATOM 780 O O . ARG A 1 95 ? 9.406 19.290 -4.251 1.00 92.19 95 ARG A O 1
ATOM 787 N N . GLU A 1 96 ? 9.857 20.945 -2.798 1.00 93.19 96 GLU A N 1
ATOM 788 C CA . GLU A 1 96 ? 10.696 21.733 -3.706 1.00 93.19 96 GLU A CA 1
ATOM 789 C C . GLU A 1 96 ? 11.993 20.993 -4.054 1.00 93.19 96 GLU A C 1
ATOM 791 O O . GLU A 1 96 ? 12.314 20.846 -5.235 1.00 93.19 96 GLU A O 1
ATOM 796 N N . GLN A 1 97 ? 12.697 20.444 -3.058 1.00 90.94 97 GLN A N 1
ATOM 797 C CA . GLN A 1 97 ? 13.922 19.669 -3.284 1.00 90.94 97 GLN A CA 1
ATOM 798 C C . GLN A 1 97 ? 13.672 18.422 -4.146 1.00 90.94 97 GLN A C 1
ATOM 800 O O . GLN A 1 97 ? 14.425 18.156 -5.083 1.00 90.94 97 GLN A O 1
ATOM 805 N N . LEU A 1 98 ? 12.581 17.689 -3.897 1.00 91.50 98 LEU A N 1
ATOM 806 C CA . LEU A 1 98 ? 12.166 16.555 -4.728 1.00 91.50 98 LEU A CA 1
ATOM 807 C C . LEU A 1 98 ? 11.825 16.992 -6.155 1.00 91.50 98 LEU A C 1
ATOM 809 O O . LEU A 1 98 ? 12.164 16.290 -7.105 1.00 91.50 98 LEU A O 1
ATOM 813 N N . SER A 1 99 ? 11.195 18.157 -6.331 1.00 91.62 99 SER A N 1
ATOM 814 C CA . SER A 1 99 ? 10.936 18.721 -7.659 1.00 91.62 99 SER A CA 1
ATOM 815 C C . SER A 1 99 ? 12.232 19.015 -8.417 1.00 91.62 99 SER A C 1
ATOM 817 O O . SER A 1 99 ? 12.325 18.706 -9.606 1.00 91.62 99 SER A O 1
ATOM 819 N N . VAL A 1 100 ? 13.244 19.570 -7.742 1.00 89.12 100 VAL A N 1
ATOM 820 C CA . VAL A 1 100 ? 14.571 19.812 -8.329 1.00 89.12 100 VAL A CA 1
ATOM 821 C C . VAL A 1 100 ? 15.256 18.492 -8.681 1.00 89.12 100 VAL A C 1
ATOM 823 O O . VAL A 1 100 ? 15.752 18.349 -9.795 1.00 89.12 100 VAL A O 1
ATOM 826 N N . LEU A 1 101 ? 15.222 17.500 -7.787 1.00 87.50 101 LEU A N 1
ATOM 827 C CA . LEU A 1 101 ? 15.812 16.183 -8.034 1.00 87.50 101 LEU A CA 1
ATOM 828 C C . LEU A 1 101 ? 15.154 15.481 -9.231 1.00 87.50 101 LEU A C 1
ATOM 830 O O . LEU A 1 101 ? 15.841 14.921 -10.084 1.00 87.50 101 LEU A O 1
ATOM 834 N N . MET A 1 102 ? 13.823 15.553 -9.336 1.00 85.06 102 MET A N 1
ATOM 835 C CA . MET A 1 102 ? 13.094 15.049 -10.501 1.00 85.06 102 MET A CA 1
ATOM 836 C C . MET A 1 102 ? 13.515 15.776 -11.782 1.00 85.06 102 MET A C 1
ATOM 838 O O . MET A 1 102 ? 13.740 15.125 -12.802 1.00 85.06 102 MET A O 1
ATOM 842 N N . ALA A 1 103 ? 13.665 17.104 -11.744 1.00 85.88 103 ALA A N 1
ATOM 843 C CA . ALA A 1 103 ? 14.115 17.880 -12.896 1.00 85.88 103 ALA A CA 1
ATOM 844 C C . ALA A 1 103 ? 15.537 17.487 -13.333 1.00 85.88 103 ALA A C 1
ATOM 846 O O . ALA A 1 103 ? 15.744 17.218 -14.518 1.00 85.88 103 ALA A O 1
ATOM 847 N N . LEU A 1 104 ? 16.480 17.364 -12.391 1.00 80.94 104 LEU A N 1
ATOM 848 C CA . LEU A 1 104 ? 17.848 16.902 -12.655 1.00 80.94 104 LEU A CA 1
ATOM 849 C C . LEU A 1 104 ? 17.847 15.514 -13.300 1.00 80.94 104 LEU A C 1
ATOM 851 O O . LEU A 1 104 ? 18.433 15.333 -14.366 1.00 80.94 104 LEU A O 1
ATOM 855 N N . ARG A 1 105 ? 17.075 14.572 -12.749 1.00 79.81 105 ARG A N 1
ATOM 856 C CA . ARG A 1 105 ? 16.985 13.212 -13.287 1.00 79.81 105 ARG A CA 1
ATOM 857 C C . ARG A 1 105 ? 16.404 13.183 -14.699 1.00 79.81 105 ARG A C 1
ATOM 859 O O . ARG A 1 105 ? 16.949 12.506 -15.566 1.00 79.81 105 ARG A O 1
ATOM 866 N N . THR A 1 106 ? 15.342 13.950 -14.960 1.00 79.56 106 THR A N 1
ATOM 867 C CA . THR A 1 106 ? 14.766 14.050 -16.313 1.00 79.56 106 THR A CA 1
ATOM 868 C C . THR A 1 106 ? 15.718 14.712 -17.310 1.00 79.56 106 THR A C 1
ATOM 870 O O . THR A 1 106 ? 15.751 14.310 -18.470 1.00 79.56 106 THR A O 1
ATOM 873 N N . ALA A 1 107 ? 16.529 15.686 -16.887 1.00 72.06 107 ALA A N 1
ATOM 874 C CA . ALA A 1 107 ? 17.548 16.301 -17.735 1.00 72.06 107 ALA A CA 1
ATOM 875 C 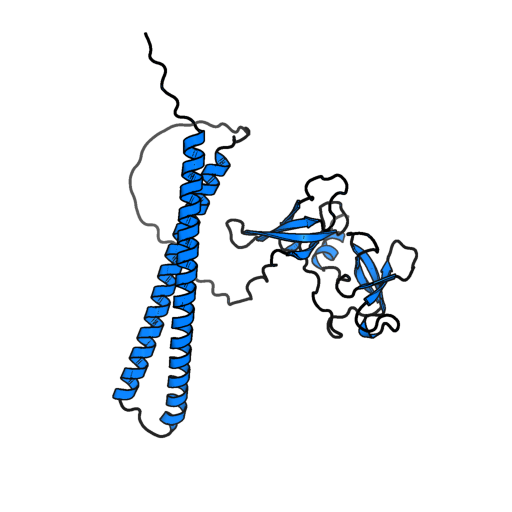C . ALA A 1 107 ? 18.701 15.327 -18.043 1.00 72.06 107 ALA A C 1
ATOM 877 O O . ALA A 1 107 ? 19.156 15.255 -19.186 1.00 72.06 107 ALA A O 1
ATOM 878 N N . THR A 1 108 ? 19.121 14.530 -17.055 1.00 70.25 108 THR A N 1
ATOM 879 C CA . THR A 1 108 ? 20.140 13.481 -17.207 1.00 70.25 108 THR A CA 1
ATOM 880 C C . THR A 1 108 ? 19.653 12.343 -18.115 1.00 70.25 108 THR A C 1
ATOM 882 O O . THR A 1 108 ? 20.403 11.861 -18.967 1.00 70.25 108 THR A O 1
ATOM 885 N N . GLU A 1 109 ? 18.387 11.936 -17.988 1.00 64.06 109 GLU A N 1
ATOM 886 C CA . GLU A 1 109 ? 17.774 10.856 -18.773 1.00 64.06 109 GLU A CA 1
ATOM 887 C C . GLU A 1 109 ? 17.492 11.272 -20.229 1.00 64.06 109 GLU A C 1
ATOM 889 O O . GLU A 1 109 ? 17.813 10.527 -21.157 1.00 64.06 109 GLU A O 1
ATOM 894 N N . ASN A 1 110 ? 17.032 12.508 -20.451 1.00 58.97 110 ASN A N 1
ATOM 895 C CA . ASN A 1 110 ? 16.804 13.069 -21.791 1.00 58.97 110 ASN A CA 1
ATOM 896 C C . ASN A 1 110 ? 18.105 13.419 -22.549 1.00 58.97 110 ASN A C 1
ATOM 898 O O . ASN A 1 110 ? 18.060 13.794 -23.721 1.00 58.97 110 ASN A O 1
ATOM 902 N N . GLY A 1 111 ? 19.278 13.271 -21.919 1.00 50.78 111 GLY A N 1
ATOM 903 C CA . GLY A 1 111 ? 20.590 13.372 -22.570 1.00 50.78 111 GLY A CA 1
ATOM 904 C C . GLY A 1 111 ? 20.952 12.179 -23.473 1.00 50.78 111 GLY A C 1
ATOM 905 O O . GLY A 1 111 ? 21.997 12.216 -24.137 1.00 50.78 111 GLY A O 1
ATOM 906 N N . LYS A 1 112 ? 20.109 11.136 -23.510 1.00 45.91 112 LYS A N 1
ATOM 907 C CA . LYS A 1 112 ? 20.149 10.032 -24.479 1.00 45.91 112 LYS A CA 1
ATOM 908 C C . LYS A 1 112 ? 19.085 10.282 -25.561 1.00 45.91 112 LYS A C 1
ATOM 910 O O . LYS A 1 112 ? 17.927 9.961 -25.355 1.00 45.91 112 LYS A O 1
ATOM 915 N N . GLU A 1 113 ? 19.513 10.903 -26.665 1.00 33.00 113 GLU A N 1
ATOM 916 C CA . GLU A 1 113 ? 18.865 10.993 -27.996 1.00 33.00 113 GLU A CA 1
ATOM 917 C C . GLU A 1 113 ? 17.323 10.851 -28.063 1.00 33.00 113 GLU A C 1
ATOM 919 O O . GLU A 1 113 ? 16.801 9.737 -27.970 1.00 33.00 113 GLU A O 1
ATOM 924 N N . PRO A 1 114 ? 16.568 11.917 -28.395 1.00 41.16 114 PRO A N 1
ATOM 925 C CA . PRO A 1 114 ? 15.226 11.735 -28.925 1.00 41.16 114 PRO A CA 1
ATOM 926 C C . PRO A 1 114 ? 15.312 11.213 -30.367 1.00 41.16 114 PRO A C 1
ATOM 928 O O . PRO A 1 114 ? 15.623 11.949 -31.306 1.00 41.16 114 PRO A O 1
ATOM 931 N N . VAL A 1 115 ? 14.983 9.932 -30.548 1.00 37.56 115 VAL A N 1
ATOM 932 C CA . VAL A 1 115 ? 14.686 9.357 -31.862 1.00 37.56 115 VAL A CA 1
ATOM 933 C C . VAL A 1 115 ? 13.567 10.168 -32.518 1.00 37.56 115 VAL A C 1
ATOM 935 O O . VAL A 1 115 ? 12.447 10.269 -32.020 1.00 37.56 115 VAL A O 1
ATOM 938 N N . ASN A 1 116 ? 13.924 10.748 -33.662 1.00 36.25 116 ASN A N 1
ATOM 939 C CA . ASN A 1 116 ? 13.069 11.366 -34.664 1.00 36.25 116 ASN A CA 1
ATOM 940 C C . ASN A 1 116 ? 11.646 10.784 -34.727 1.00 36.25 116 ASN A C 1
ATOM 942 O O . ASN A 1 116 ? 11.439 9.706 -35.279 1.00 36.25 116 ASN A O 1
ATOM 946 N N . THR A 1 117 ? 10.644 11.597 -34.390 1.00 38.47 117 THR A N 1
ATOM 947 C CA . THR A 1 117 ? 9.421 11.649 -35.201 1.00 38.47 117 THR A CA 1
ATOM 948 C C . THR A 1 117 ? 9.089 13.097 -35.544 1.00 38.47 117 THR A C 1
ATOM 950 O O . THR A 1 117 ? 8.847 13.964 -34.711 1.00 38.47 117 THR A O 1
ATOM 953 N N . ARG A 1 118 ? 9.171 13.361 -36.846 1.00 35.62 118 ARG A N 1
ATOM 954 C CA . ARG A 1 118 ? 8.927 14.635 -37.514 1.00 35.62 118 ARG A CA 1
ATOM 955 C C . ARG A 1 118 ? 7.468 15.066 -37.334 1.00 35.62 118 ARG A C 1
ATOM 957 O O . ARG A 1 118 ? 6.575 14.328 -37.735 1.00 35.62 118 ARG A O 1
ATOM 964 N N . LYS A 1 119 ? 7.231 16.332 -36.975 1.00 36.34 119 LYS A N 1
ATOM 965 C CA . LYS A 1 119 ? 6.183 17.127 -37.640 1.00 36.34 119 LYS A CA 1
ATOM 966 C C . LYS A 1 119 ? 6.545 18.611 -37.661 1.00 36.34 119 LYS A C 1
ATOM 968 O O . LYS A 1 119 ? 6.367 19.344 -36.698 1.00 36.34 119 LYS A O 1
ATOM 973 N N . ARG A 1 120 ? 7.069 19.032 -38.815 1.00 33.34 120 ARG A N 1
ATOM 974 C CA . ARG A 1 120 ? 7.200 20.432 -39.232 1.00 33.34 120 ARG A CA 1
ATOM 975 C C . ARG A 1 120 ? 5.814 21.085 -39.280 1.00 33.34 120 ARG A C 1
ATOM 977 O O . ARG A 1 120 ? 4.931 20.553 -39.950 1.00 33.34 120 ARG A O 1
ATOM 984 N N . ARG A 1 121 ? 5.692 22.296 -38.737 1.00 37.50 121 ARG A N 1
ATOM 985 C CA . ARG A 1 121 ? 5.191 23.458 -39.489 1.00 37.50 121 ARG A CA 1
ATOM 986 C C . ARG A 1 121 ? 5.717 24.753 -38.862 1.00 37.50 121 ARG A C 1
ATOM 988 O O . ARG A 1 121 ? 5.753 24.897 -37.650 1.00 37.50 121 ARG A O 1
ATOM 995 N N . ARG A 1 122 ? 6.212 25.608 -39.754 1.00 32.91 122 ARG A N 1
ATOM 996 C CA . ARG A 1 122 ? 6.941 26.866 -39.570 1.00 32.91 122 ARG A CA 1
ATOM 997 C C . ARG A 1 122 ? 5.962 28.033 -39.726 1.00 32.91 122 ARG A C 1
ATOM 999 O O . ARG A 1 122 ? 5.088 27.939 -40.585 1.00 32.91 122 ARG A O 1
ATOM 1006 N N . GLY A 1 123 ? 6.171 29.107 -38.968 1.00 28.16 123 GLY A N 1
ATOM 1007 C CA . GLY A 1 123 ? 5.574 30.428 -39.179 1.00 28.16 123 GLY A CA 1
ATOM 1008 C C . GLY A 1 123 ? 5.972 31.402 -38.064 1.00 28.16 123 GLY A C 1
ATOM 1009 O O . GLY A 1 123 ? 5.478 31.264 -36.952 1.00 28.16 123 GLY A O 1
ATOM 1010 N N . GLU A 1 124 ? 6.906 32.306 -38.379 1.00 29.22 124 GLU A N 1
ATOM 1011 C CA . GLU A 1 124 ? 7.287 33.547 -37.662 1.00 29.22 124 GLU A CA 1
ATOM 1012 C C . GLU A 1 124 ? 6.044 34.474 -37.495 1.00 29.22 124 GLU A C 1
ATOM 1014 O O . GLU A 1 124 ? 5.056 34.263 -38.189 1.00 29.22 124 GLU A O 1
ATOM 1019 N N . GLU A 1 125 ? 5.925 35.487 -36.625 1.00 27.83 125 GLU A N 1
ATOM 1020 C CA . GLU A 1 125 ? 6.884 36.427 -36.036 1.00 27.83 125 GLU A CA 1
ATOM 1021 C C . GLU A 1 125 ? 6.216 37.242 -34.887 1.00 27.83 125 GLU A C 1
ATOM 1023 O O . GLU A 1 125 ? 5.000 37.414 -34.872 1.00 27.83 125 GLU A O 1
ATOM 1028 N N . SER A 1 126 ? 7.066 37.750 -33.983 1.00 28.30 126 SER A N 1
ATOM 1029 C CA . SER A 1 126 ? 7.049 39.048 -33.262 1.00 28.30 126 SER A CA 1
ATOM 1030 C C . SER A 1 126 ? 5.996 39.474 -32.201 1.00 28.30 126 SER A C 1
ATOM 1032 O O . SER A 1 126 ? 4.787 39.465 -32.384 1.00 28.30 126 SER A O 1
ATOM 1034 N N . ALA A 1 127 ? 6.588 40.041 -31.131 1.00 26.47 127 ALA A N 1
ATOM 1035 C CA . ALA A 1 127 ? 6.129 41.121 -30.238 1.00 26.47 127 ALA A CA 1
ATOM 1036 C C . ALA A 1 127 ? 5.342 40.789 -28.940 1.00 26.47 127 ALA A C 1
ATOM 1038 O O . ALA A 1 127 ? 4.163 40.462 -28.935 1.00 26.47 127 ALA A O 1
ATOM 1039 N N . SER A 1 128 ? 6.028 41.009 -27.806 1.00 30.41 128 SER A N 1
ATOM 1040 C CA . SER A 1 128 ? 5.467 41.387 -26.484 1.00 30.41 128 SER A CA 1
ATOM 1041 C C . SER A 1 128 ? 4.712 42.735 -26.599 1.00 30.41 128 SER A C 1
ATOM 1043 O O . SER A 1 128 ? 5.094 43.485 -27.503 1.00 30.41 128 SER A O 1
ATOM 1045 N N . PRO A 1 129 ? 3.750 43.142 -25.722 1.00 35.75 129 PRO A N 1
ATOM 1046 C CA . PRO A 1 129 ? 3.947 43.211 -24.258 1.00 35.75 129 PRO A CA 1
ATOM 1047 C C . PRO A 1 129 ? 2.695 43.058 -23.333 1.00 35.75 129 PRO A C 1
ATOM 1049 O O . PRO A 1 129 ? 1.557 43.175 -23.759 1.00 35.75 129 PRO A O 1
ATOM 1052 N N . ALA A 1 130 ? 2.968 42.898 -22.026 1.00 25.16 130 ALA A N 1
ATOM 1053 C CA . ALA A 1 130 ? 2.193 43.335 -20.838 1.00 25.16 130 ALA A CA 1
ATOM 1054 C C . ALA A 1 130 ? 0.733 42.844 -20.561 1.00 25.16 130 ALA A C 1
ATOM 1056 O O . ALA A 1 130 ? -0.185 43.115 -21.318 1.00 25.16 130 ALA A O 1
ATOM 1057 N N . GLN A 1 131 ? 0.575 42.183 -19.389 1.00 35.25 131 GLN A N 1
ATOM 1058 C CA . GLN A 1 131 ? -0.497 42.166 -18.337 1.00 35.25 131 GLN A CA 1
ATOM 1059 C C . GLN A 1 131 ? -1.867 42.857 -18.628 1.00 35.25 131 GLN A C 1
ATOM 1061 O O . GLN A 1 131 ? -1.837 43.899 -19.275 1.00 35.25 131 GLN A O 1
ATOM 1066 N N . PRO A 1 132 ? -3.043 42.459 -18.043 1.00 35.25 132 PRO A N 1
ATOM 1067 C CA . PRO A 1 132 ? -3.212 41.937 -16.668 1.00 35.25 132 PRO A CA 1
ATOM 1068 C C . PRO A 1 132 ? -4.356 40.902 -16.403 1.00 35.25 132 PRO A C 1
ATOM 1070 O O . PRO A 1 132 ? -5.223 40.645 -17.227 1.00 35.25 132 PRO A O 1
ATOM 1073 N N . ILE A 1 133 ? -4.343 40.339 -15.184 1.00 33.34 133 ILE A N 1
ATOM 1074 C CA . ILE A 1 133 ? -5.478 39.970 -14.296 1.00 33.34 133 ILE A CA 1
ATOM 1075 C C . ILE A 1 133 ? -6.747 39.378 -14.956 1.00 33.34 133 ILE A C 1
ATOM 1077 O O . ILE A 1 133 ? -7.621 40.096 -15.436 1.00 33.34 133 ILE A O 1
ATOM 1081 N N . GLY A 1 134 ? -6.924 38.058 -14.815 1.00 26.80 134 GLY A N 1
ATOM 1082 C CA . GLY A 1 134 ? -8.187 37.351 -15.054 1.00 26.80 134 GLY A CA 1
ATOM 1083 C C . GLY A 1 134 ? -8.542 36.446 -13.874 1.00 26.80 134 GLY A C 1
ATOM 1084 O O . GLY A 1 134 ? -7.961 35.381 -13.687 1.00 26.80 134 GLY A O 1
ATOM 1085 N N . THR A 1 135 ? -9.492 36.889 -13.057 1.00 32.84 135 THR A N 1
ATOM 1086 C CA . THR A 1 135 ? -10.099 36.168 -11.934 1.00 32.84 135 THR A CA 1
ATOM 1087 C C . THR A 1 135 ? -10.832 34.911 -12.415 1.00 32.84 135 THR A C 1
ATOM 1089 O O . THR A 1 135 ? -11.915 34.996 -12.992 1.00 32.84 135 THR A O 1
ATOM 1092 N N . ILE A 1 136 ? -10.292 33.722 -12.126 1.00 31.48 136 ILE A N 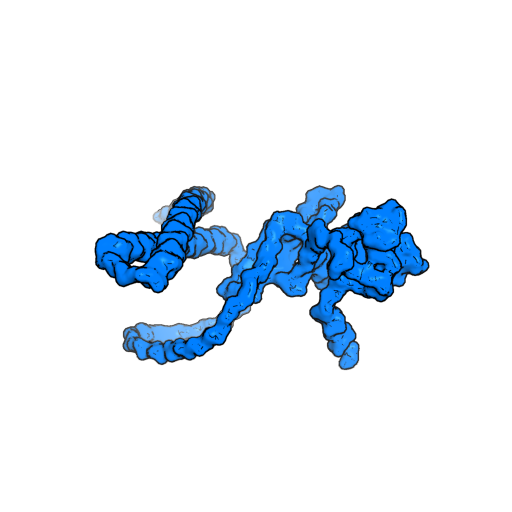1
ATOM 1093 C CA . ILE A 1 136 ? -11.021 32.457 -12.303 1.00 31.48 136 ILE A CA 1
ATOM 1094 C C . ILE A 1 136 ? -11.585 32.020 -10.952 1.00 31.48 136 ILE A C 1
ATOM 1096 O O . ILE A 1 136 ? -10.869 31.697 -10.007 1.00 31.48 136 ILE A O 1
ATOM 1100 N N . LYS A 1 137 ? -12.916 32.048 -10.883 1.00 27.70 137 LYS A N 1
ATOM 1101 C CA . LYS A 1 137 ? -13.746 31.624 -9.757 1.00 27.70 137 LYS A CA 1
ATOM 1102 C C . LYS A 1 137 ? -13.488 30.147 -9.444 1.00 27.70 137 LYS A C 1
ATOM 1104 O O . LYS A 1 137 ? -13.886 29.274 -10.213 1.00 27.70 137 LYS A O 1
ATOM 1109 N N . ILE A 1 138 ? -12.884 29.869 -8.291 1.00 30.06 138 ILE A N 1
ATOM 1110 C CA . ILE A 1 138 ? -12.814 28.522 -7.720 1.00 30.06 138 ILE A CA 1
ATOM 1111 C C . ILE A 1 138 ? -14.215 28.180 -7.201 1.00 30.06 138 ILE A C 1
ATOM 1113 O O . ILE A 1 138 ? -14.638 28.652 -6.146 1.00 30.06 138 ILE A O 1
ATOM 1117 N N . LYS A 1 139 ? -14.966 27.380 -7.964 1.00 28.69 139 LYS A N 1
ATOM 1118 C CA . LYS A 1 139 ? -16.132 26.674 -7.427 1.00 28.69 139 LYS A CA 1
ATOM 1119 C C . LYS A 1 139 ? -15.615 25.540 -6.550 1.00 28.69 139 LYS A C 1
ATOM 1121 O O . LYS A 1 139 ? -15.073 24.559 -7.048 1.00 28.69 139 LYS A O 1
ATOM 1126 N N . ALA A 1 140 ? -15.784 25.711 -5.244 1.00 31.81 140 ALA A N 1
ATOM 1127 C CA . ALA A 1 140 ? -15.595 24.669 -4.255 1.00 31.81 140 ALA A CA 1
ATOM 1128 C C . ALA A 1 140 ? -16.489 23.465 -4.588 1.00 31.81 140 ALA A C 1
ATOM 1130 O O . ALA A 1 140 ? -17.715 23.577 -4.597 1.00 31.81 140 ALA A O 1
ATOM 1131 N N . ILE A 1 141 ? -15.869 22.313 -4.832 1.00 31.58 141 ILE A N 1
ATOM 1132 C CA . ILE A 1 141 ? -16.528 21.015 -4.718 1.00 31.58 141 ILE A CA 1
ATOM 1133 C C . ILE A 1 141 ? -15.899 20.328 -3.510 1.00 31.58 141 ILE A C 1
ATOM 1135 O O . ILE A 1 141 ? -14.760 19.873 -3.543 1.00 31.58 141 ILE A O 1
ATOM 1139 N N . LYS A 1 142 ? -16.671 20.315 -2.423 1.00 36.09 142 LYS A N 1
ATOM 1140 C CA . LYS A 1 142 ? -16.531 19.390 -1.299 1.00 36.09 142 LYS A CA 1
ATOM 1141 C C . LYS A 1 142 ? -16.778 17.967 -1.809 1.00 36.09 142 LYS A C 1
ATOM 1143 O O . LYS A 1 142 ? -17.829 17.736 -2.400 1.00 36.09 142 LYS A O 1
ATOM 1148 N N . LYS A 1 143 ? -15.862 17.047 -1.516 1.00 29.59 143 LYS A N 1
ATOM 1149 C CA . LYS A 1 143 ? -16.081 15.608 -1.261 1.00 29.59 143 LYS A CA 1
ATOM 1150 C C . LYS A 1 143 ? -14.812 15.123 -0.556 1.00 29.59 143 LYS A C 1
ATOM 1152 O O . LYS A 1 143 ? -13.731 15.229 -1.117 1.00 29.59 143 LYS A O 1
ATOM 1157 N N . GLU A 1 144 ? -14.841 15.086 0.772 1.00 29.47 144 GLU A N 1
ATOM 1158 C CA . GLU A 1 144 ? -15.141 13.889 1.574 1.00 29.47 144 GLU A CA 1
ATOM 1159 C C . GLU A 1 144 ? -14.142 12.758 1.325 1.00 29.47 144 GLU A C 1
ATOM 1161 O O . GLU A 1 144 ? -13.942 12.300 0.206 1.00 29.47 144 GLU A O 1
ATOM 1166 N N . ALA A 1 145 ? -13.480 12.392 2.420 1.00 43.34 145 ALA A N 1
ATOM 1167 C CA . ALA A 1 145 ? -12.440 11.396 2.512 1.00 43.34 145 ALA A CA 1
ATOM 1168 C C . ALA A 1 145 ? -12.955 10.006 2.123 1.00 43.34 145 ALA A C 1
ATOM 1170 O O . ALA A 1 145 ? -13.889 9.496 2.733 1.00 43.34 145 ALA A O 1
ATOM 1171 N N . GLU A 1 146 ? -12.260 9.369 1.189 1.00 29.88 146 GLU A N 1
ATOM 1172 C CA . GLU A 1 146 ? -12.186 7.917 1.079 1.00 29.88 146 GLU A CA 1
ATOM 1173 C C . GLU A 1 146 ? -10.702 7.537 1.043 1.00 29.88 146 GLU A C 1
ATOM 1175 O O . GLU A 1 146 ? -9.865 8.291 0.546 1.00 29.88 146 GLU A O 1
ATOM 1180 N N . CYS A 1 147 ? -10.390 6.414 1.685 1.00 24.80 147 CYS A N 1
ATOM 1181 C CA . CYS A 1 147 ? -9.066 5.897 2.017 1.00 24.80 147 CYS A CA 1
ATOM 1182 C C . CYS A 1 147 ? -8.004 6.108 0.918 1.00 24.80 147 CYS A C 1
ATOM 1184 O O . CYS A 1 147 ? -8.322 5.942 -0.263 1.00 24.80 147 CYS A O 1
ATOM 1186 N N . PRO A 1 148 ? -6.725 6.384 1.260 1.00 35.09 148 PRO A N 1
ATOM 1187 C CA . PRO A 1 148 ? -5.668 6.283 0.261 1.00 35.09 148 PRO A CA 1
ATOM 1188 C C . PRO A 1 148 ? -5.730 4.872 -0.350 1.00 35.09 148 PRO A C 1
ATOM 1190 O O . PRO A 1 148 ? -5.864 3.904 0.407 1.00 35.09 148 PRO A O 1
ATOM 1193 N N . PRO A 1 149 ? -5.693 4.724 -1.690 1.00 49.38 149 PRO A N 1
ATOM 1194 C CA . PRO A 1 149 ? -5.630 3.406 -2.305 1.00 49.38 149 PRO A CA 1
ATOM 1195 C C . PRO A 1 149 ? -4.441 2.688 -1.678 1.00 49.38 149 PRO A C 1
ATOM 1197 O O . PRO A 1 149 ? -3.346 3.247 -1.669 1.00 49.38 149 PRO A O 1
ATOM 1200 N N . VAL A 1 150 ? -4.675 1.513 -1.086 1.00 55.34 150 VAL A N 1
ATOM 1201 C CA . VAL A 1 150 ? -3.630 0.698 -0.457 1.00 55.34 150 VAL A CA 1
ATOM 1202 C C . VAL A 1 150 ? -2.494 0.557 -1.467 1.00 55.34 150 VAL A C 1
ATOM 1204 O O . VAL A 1 150 ? -2.633 -0.129 -2.480 1.00 55.34 150 VAL A O 1
ATOM 1207 N N . LEU A 1 151 ? -1.404 1.291 -1.247 1.00 69.81 151 LEU A N 1
ATOM 1208 C CA . LEU A 1 151 ? -0.245 1.243 -2.120 1.00 69.81 151 LEU A CA 1
ATOM 1209 C C . LEU A 1 151 ? 0.450 -0.081 -1.838 1.00 69.81 151 LEU A C 1
ATOM 1211 O O . LEU A 1 151 ? 0.956 -0.289 -0.742 1.00 69.81 151 LEU A O 1
ATOM 1215 N N . LEU A 1 152 ? 0.431 -0.984 -2.818 1.00 78.38 152 LEU A N 1
ATOM 1216 C CA . LEU A 1 152 ? 1.110 -2.270 -2.706 1.00 78.38 152 LEU A CA 1
ATOM 1217 C C . LEU A 1 152 ? 2.612 -2.048 -2.506 1.00 78.38 152 LEU A C 1
ATOM 1219 O O . LEU A 1 152 ? 3.258 -1.375 -3.317 1.00 78.38 152 LEU A O 1
ATOM 1223 N N . GLU A 1 153 ? 3.152 -2.610 -1.429 1.00 80.25 153 GLU A N 1
ATOM 1224 C CA . GLU A 1 153 ? 4.571 -2.503 -1.108 1.00 80.25 153 GLU A CA 1
ATOM 1225 C C . GLU A 1 153 ? 5.413 -3.327 -2.096 1.00 80.25 153 GLU A C 1
ATOM 1227 O O . GLU A 1 153 ? 4.976 -4.395 -2.549 1.00 80.25 153 GLU A O 1
ATOM 1232 N N . PRO A 1 154 ? 6.632 -2.875 -2.439 1.00 81.69 154 PRO A N 1
ATOM 1233 C CA . PRO A 1 154 ? 7.591 -3.701 -3.162 1.00 81.69 154 PRO A CA 1
ATOM 1234 C C . PRO A 1 154 ? 7.796 -5.058 -2.472 1.00 81.69 154 PRO A C 1
ATOM 1236 O O . PRO A 1 154 ? 8.009 -5.124 -1.268 1.00 81.69 154 PRO A O 1
ATOM 1239 N N . GLY A 1 155 ? 7.739 -6.142 -3.242 1.00 80.31 155 GLY A N 1
ATOM 1240 C CA . GLY A 1 155 ? 7.794 -7.521 -2.756 1.00 80.31 155 GLY A CA 1
ATOM 1241 C C . GLY A 1 155 ? 6.424 -8.164 -2.536 1.00 80.31 155 GLY A C 1
ATOM 1242 O O . GLY A 1 155 ? 6.363 -9.378 -2.363 1.00 80.31 155 GLY A O 1
ATOM 1243 N N . THR A 1 156 ? 5.328 -7.400 -2.601 1.00 84.62 156 THR A N 1
ATOM 1244 C CA . THR A 1 156 ? 3.976 -7.966 -2.480 1.00 84.62 156 THR A CA 1
ATOM 1245 C C . THR A 1 156 ? 3.685 -8.901 -3.661 1.00 84.62 156 THR A C 1
ATOM 1247 O O . THR A 1 156 ? 3.846 -8.475 -4.814 1.00 84.62 156 THR A O 1
ATOM 1250 N N . PRO A 1 157 ? 3.236 -10.147 -3.411 1.00 86.00 157 PRO A N 1
ATOM 1251 C CA . PRO A 1 157 ? 2.816 -11.050 -4.466 1.00 86.00 157 PRO A CA 1
ATOM 1252 C C . PRO A 1 157 ? 1.468 -10.592 -5.029 1.00 86.00 157 PRO A C 1
ATOM 1254 O O . PRO A 1 157 ? 0.507 -10.320 -4.303 1.00 86.00 157 PRO A O 1
ATOM 1257 N N . VAL A 1 158 ? 1.418 -10.473 -6.349 1.00 88.38 158 VAL A N 1
ATOM 1258 C CA . VAL A 1 158 ? 0.276 -9.972 -7.108 1.00 88.38 158 VAL A CA 1
ATOM 1259 C C . VAL A 1 158 ? -0.028 -10.887 -8.283 1.00 88.38 158 VAL A C 1
ATOM 1261 O O . VAL A 1 158 ? 0.857 -11.526 -8.845 1.00 88.38 158 VAL A O 1
ATOM 1264 N N . ILE A 1 159 ? -1.291 -10.907 -8.688 1.00 88.62 159 ILE A N 1
ATOM 1265 C CA . ILE A 1 159 ? -1.721 -11.513 -9.939 1.00 88.62 159 ILE A CA 1
ATOM 1266 C C . ILE A 1 159 ? -1.901 -10.414 -10.973 1.00 88.62 159 ILE A C 1
ATOM 1268 O O . ILE A 1 159 ? -2.567 -9.400 -10.731 1.00 88.62 159 ILE A O 1
ATOM 1272 N N . VAL A 1 160 ? -1.321 -10.646 -12.146 1.00 88.06 160 VAL A N 1
ATOM 1273 C CA . VAL A 1 160 ? -1.450 -9.775 -13.311 1.00 88.06 160 VAL A CA 1
ATOM 1274 C C . VAL A 1 160 ? -1.855 -10.572 -14.538 1.00 88.06 160 VAL A C 1
ATOM 1276 O O . VAL A 1 160 ? -1.569 -11.760 -14.648 1.00 88.06 160 VAL A O 1
ATOM 1279 N N . LYS A 1 161 ? -2.516 -9.909 -15.486 1.00 84.12 161 LYS A N 1
ATOM 1280 C CA . LYS A 1 161 ? -2.824 -10.486 -16.795 1.00 84.12 161 LYS A CA 1
ATOM 1281 C C . LYS A 1 161 ? -2.201 -9.636 -17.895 1.00 84.12 161 LYS A C 1
ATOM 1283 O O . LYS A 1 161 ? -2.737 -8.564 -18.198 1.00 84.12 161 LYS A O 1
ATOM 1288 N N . PRO A 1 162 ? -1.083 -10.079 -18.491 1.00 80.88 162 PRO A N 1
ATOM 1289 C CA . PRO A 1 162 ? -0.570 -9.468 -19.706 1.00 80.88 162 PRO A CA 1
ATOM 1290 C C . PRO A 1 162 ? -1.588 -9.573 -20.843 1.00 80.88 162 PRO A C 1
ATOM 1292 O O . PRO A 1 162 ? -2.439 -10.464 -20.858 1.00 80.88 162 PRO A O 1
ATOM 1295 N N . GLN A 1 163 ? -1.498 -8.652 -21.803 1.00 72.94 163 GLN A N 1
ATOM 1296 C CA . GLN A 1 163 ? -2.294 -8.735 -23.025 1.00 72.94 163 GLN A CA 1
ATOM 1297 C C . GLN A 1 163 ? -1.974 -10.067 -23.721 1.00 72.94 163 GLN A C 1
ATOM 1299 O O . GLN A 1 163 ? -0.804 -10.402 -23.902 1.00 72.94 163 GLN A O 1
ATOM 1304 N N . ASP A 1 164 ? -3.021 -10.842 -24.005 1.00 70.75 164 ASP A N 1
ATOM 1305 C CA . ASP A 1 164 ? -2.974 -12.138 -24.697 1.00 70.75 164 ASP A CA 1
ATOM 1306 C C . ASP A 1 164 ? -2.216 -13.275 -23.987 1.00 70.75 164 ASP A C 1
ATOM 1308 O O . ASP A 1 164 ? -1.865 -14.272 -24.614 1.00 70.75 164 ASP A O 1
ATOM 1312 N N . LYS A 1 165 ? -1.996 -13.167 -22.669 1.00 76.75 165 LYS A N 1
ATOM 1313 C CA . LYS A 1 165 ? -1.428 -14.250 -21.849 1.00 76.75 165 LYS A CA 1
ATOM 1314 C C . LYS A 1 165 ? -2.361 -14.680 -20.717 1.00 76.75 165 LYS A C 1
ATOM 1316 O O . LYS A 1 165 ? -3.345 -14.008 -20.387 1.00 76.75 165 LYS A O 1
ATOM 1321 N N . GLU A 1 166 ? -2.030 -15.825 -20.132 1.00 82.94 166 GLU A N 1
ATOM 1322 C CA . GLU A 1 166 ? -2.626 -16.325 -18.896 1.00 82.94 166 GLU A CA 1
ATOM 1323 C C . GLU A 1 166 ? -2.311 -15.406 -17.708 1.00 82.94 166 GLU A C 1
ATOM 1325 O O . GLU A 1 166 ? -1.472 -14.504 -17.785 1.00 82.94 166 GLU A O 1
ATOM 1330 N N . TRP A 1 167 ? -3.037 -15.602 -16.611 1.00 87.50 167 TRP A N 1
ATOM 1331 C CA . TRP A 1 167 ? -2.786 -14.892 -15.362 1.00 87.50 167 TRP A CA 1
ATOM 1332 C C . TRP A 1 167 ? -1.458 -15.349 -14.784 1.00 87.50 167 TRP A C 1
ATOM 1334 O O . TRP A 1 167 ? -1.253 -16.545 -14.635 1.00 87.50 167 TRP A O 1
ATOM 1344 N N . LEU A 1 168 ? -0.590 -14.417 -14.417 1.00 88.38 168 LEU A N 1
ATOM 1345 C CA . LEU A 1 168 ? 0.742 -14.720 -13.910 1.00 88.38 168 LEU A CA 1
ATOM 1346 C C . LEU A 1 168 ? 0.879 -14.271 -12.461 1.00 88.38 168 LEU A C 1
ATOM 1348 O O . LEU A 1 168 ? 0.393 -13.197 -12.084 1.00 88.38 168 LEU A O 1
ATOM 1352 N N . LEU A 1 169 ? 1.586 -15.081 -11.678 1.00 88.62 169 LEU A N 1
ATOM 1353 C CA . LEU A 1 169 ? 2.126 -14.695 -10.386 1.00 88.62 169 LEU A CA 1
ATOM 1354 C C . LEU A 1 169 ? 3.310 -13.753 -10.606 1.00 88.62 169 LEU A C 1
ATOM 1356 O O . LEU A 1 169 ? 4.303 -14.119 -11.231 1.00 88.62 169 LEU A O 1
ATOM 1360 N N . ALA A 1 170 ? 3.215 -12.546 -10.066 1.00 89.06 170 ALA A N 1
ATOM 1361 C CA . ALA A 1 170 ? 4.259 -11.543 -10.162 1.00 89.06 170 ALA A CA 1
ATOM 1362 C C . ALA A 1 170 ? 4.520 -10.886 -8.802 1.00 89.06 170 ALA A C 1
ATOM 1364 O O . ALA A 1 170 ? 3.703 -10.945 -7.885 1.00 89.06 170 ALA A O 1
ATOM 1365 N N . LEU A 1 171 ? 5.669 -10.235 -8.670 1.00 88.69 171 LEU A N 1
ATOM 1366 C CA . LEU A 1 171 ? 6.074 -9.479 -7.492 1.00 88.69 171 LEU A CA 1
ATOM 1367 C C . LEU A 1 171 ? 6.139 -7.995 -7.836 1.00 88.69 171 LEU A C 1
ATOM 1369 O O . LEU A 1 171 ? 6.768 -7.605 -8.823 1.00 88.69 171 LEU A O 1
ATOM 1373 N N . VAL A 1 172 ? 5.531 -7.148 -7.007 1.00 88.44 172 VAL A N 1
ATOM 1374 C CA . VAL A 1 172 ? 5.638 -5.690 -7.164 1.00 88.44 172 VAL A CA 1
ATOM 1375 C C . VAL A 1 172 ? 7.088 -5.262 -6.940 1.00 88.44 172 VAL A C 1
ATOM 1377 O O . VAL A 1 172 ? 7.690 -5.617 -5.933 1.00 88.44 172 VAL A O 1
ATOM 1380 N N . LYS A 1 173 ? 7.670 -4.481 -7.852 1.00 86.81 173 LYS A N 1
ATOM 1381 C CA . LYS A 1 173 ? 9.019 -3.906 -7.678 1.00 86.81 173 LYS A CA 1
ATOM 1382 C C . LYS A 1 173 ? 8.970 -2.434 -7.336 1.00 86.81 173 LYS A C 1
ATOM 1384 O O . LYS A 1 173 ? 9.637 -1.989 -6.408 1.00 86.81 173 LYS A O 1
ATOM 1389 N N . ARG A 1 174 ? 8.180 -1.681 -8.090 1.00 82.25 174 ARG A N 1
ATOM 1390 C CA . ARG A 1 174 ? 7.964 -0.253 -7.864 1.00 82.25 174 ARG A CA 1
ATOM 1391 C C . ARG A 1 174 ? 6.582 0.145 -8.341 1.00 82.25 174 ARG A C 1
ATOM 1393 O O . ARG A 1 174 ? 5.934 -0.576 -9.099 1.00 82.25 174 ARG A O 1
ATOM 1400 N N . TYR A 1 175 ? 6.163 1.323 -7.922 1.00 82.31 175 TYR A N 1
ATOM 1401 C CA . TYR A 1 175 ? 4.999 1.993 -8.463 1.00 82.31 175 TYR A CA 1
ATOM 1402 C C . TYR A 1 175 ? 5.402 3.388 -8.934 1.00 82.31 175 TYR A C 1
ATOM 1404 O O . TYR A 1 175 ? 6.149 4.092 -8.258 1.00 82.31 175 TYR A O 1
ATOM 1412 N N . ASP A 1 176 ? 4.901 3.777 -10.099 1.00 76.88 176 ASP A N 1
ATOM 1413 C CA . ASP A 1 176 ? 5.100 5.093 -10.682 1.00 76.88 176 ASP A CA 1
ATOM 1414 C C . ASP A 1 176 ? 3.784 5.872 -10.606 1.00 76.88 176 ASP A C 1
ATOM 1416 O O . ASP A 1 176 ? 2.736 5.446 -11.110 1.00 76.88 176 ASP A O 1
ATOM 1420 N N . CYS A 1 177 ? 3.839 7.049 -9.990 1.00 69.50 177 CYS A N 1
ATOM 1421 C CA . CYS A 1 177 ? 2.731 7.994 -9.974 1.00 69.50 177 CYS A CA 1
ATOM 1422 C C . CYS A 1 177 ? 2.813 8.873 -11.226 1.00 69.50 177 CYS A C 1
ATOM 1424 O O . CYS A 1 177 ? 3.694 9.727 -11.344 1.00 69.50 177 CYS A O 1
ATOM 1426 N N . VAL A 1 178 ? 1.895 8.690 -12.178 1.00 63.56 178 VAL A N 1
ATOM 1427 C CA . VAL A 1 178 ? 1.847 9.544 -13.375 1.00 63.56 178 VAL A CA 1
ATOM 1428 C C . VAL A 1 178 ? 1.260 10.914 -13.005 1.00 63.56 178 VAL A C 1
ATOM 1430 O O . VAL A 1 178 ? 0.370 10.999 -12.159 1.00 63.56 178 VAL A O 1
ATOM 1433 N N . LYS A 1 179 ? 1.762 11.977 -13.659 1.00 53.56 179 LYS A N 1
ATOM 1434 C CA . LYS A 1 179 ? 1.616 13.437 -13.415 1.00 53.56 179 LYS A CA 1
ATOM 1435 C C . LYS A 1 179 ? 0.250 13.996 -12.945 1.00 53.56 179 LYS A C 1
ATOM 1437 O O . LYS A 1 179 ? 0.222 15.134 -12.498 1.00 53.56 179 LYS A O 1
ATOM 1442 N N . ASN A 1 180 ? -0.840 13.227 -12.978 1.00 50.12 180 ASN A N 1
ATOM 1443 C CA . ASN A 1 180 ? -2.181 13.632 -12.535 1.00 50.12 180 ASN A CA 1
ATOM 1444 C C . ASN A 1 180 ? -2.689 12.964 -11.239 1.00 50.12 180 ASN A C 1
ATOM 1446 O O . ASN A 1 180 ? -3.875 13.071 -10.960 1.00 50.12 180 ASN A O 1
ATOM 1450 N N . LYS A 1 181 ? -1.852 12.287 -10.433 1.00 52.09 181 LYS A N 1
ATOM 1451 C CA . LYS A 1 181 ? -2.228 11.644 -9.139 1.00 52.09 181 LYS A CA 1
ATOM 1452 C C . LYS A 1 181 ? -3.366 10.598 -9.191 1.00 52.09 181 LYS A C 1
ATOM 1454 O O . LYS A 1 181 ? -3.610 9.936 -8.192 1.00 52.09 181 LYS A O 1
ATOM 1459 N N . GLU A 1 182 ? -4.014 10.400 -10.337 1.00 55.53 182 GLU A N 1
ATOM 1460 C CA . GLU A 1 182 ? -5.204 9.551 -10.497 1.00 55.53 182 GLU A CA 1
ATOM 1461 C C . GLU A 1 182 ? -4.907 8.211 -11.200 1.00 55.53 182 GLU A C 1
ATOM 1463 O O . GLU A 1 182 ? -5.747 7.316 -11.249 1.00 55.53 182 GLU A O 1
ATOM 1468 N N . SER A 1 183 ? -3.691 8.026 -11.729 1.00 62.19 183 SER A N 1
ATOM 1469 C CA . SER A 1 183 ? -3.277 6.776 -12.375 1.00 62.19 183 SER A CA 1
ATOM 1470 C C . SER A 1 183 ? -1.915 6.325 -11.852 1.00 62.19 183 SER A C 1
ATOM 1472 O O . SER A 1 183 ? -0.869 6.805 -12.295 1.00 62.19 183 SER A O 1
ATOM 1474 N N . ILE A 1 184 ? -1.949 5.411 -10.882 1.00 78.75 184 ILE A N 1
ATOM 1475 C CA . ILE A 1 184 ? -0.777 4.679 -10.398 1.00 78.75 184 ILE A CA 1
ATOM 1476 C C . ILE A 1 184 ? -0.518 3.514 -11.365 1.00 78.75 184 ILE A C 1
ATOM 1478 O O . ILE A 1 184 ? -1.446 2.828 -11.815 1.00 78.75 184 ILE A O 1
ATOM 1482 N N . ARG A 1 185 ? 0.753 3.312 -11.717 1.00 84.31 185 ARG A N 1
ATOM 1483 C CA . ARG A 1 185 ? 1.216 2.154 -12.488 1.00 84.31 185 ARG A CA 1
ATOM 1484 C C . ARG A 1 185 ? 2.164 1.339 -11.629 1.00 84.31 185 ARG A C 1
ATOM 1486 O O . ARG A 1 185 ? 3.066 1.908 -11.033 1.00 84.31 185 ARG A O 1
ATOM 1493 N N . TYR A 1 186 ? 1.975 0.031 -11.579 1.00 85.12 186 TYR A N 1
ATOM 1494 C CA . TYR A 1 186 ? 2.887 -0.880 -10.901 1.00 85.12 186 TYR A CA 1
ATOM 1495 C C . TYR A 1 186 ? 3.815 -1.518 -11.926 1.00 85.12 186 TYR A C 1
ATOM 1497 O O . TYR A 1 186 ? 3.348 -2.049 -12.936 1.00 85.12 186 TYR A O 1
ATOM 1505 N N . GLU A 1 187 ? 5.116 -1.474 -11.657 1.00 87.31 187 GLU A N 1
ATOM 1506 C CA . GLU A 1 187 ? 6.077 -2.364 -12.293 1.00 87.31 187 GLU A CA 1
ATOM 1507 C C . GLU A 1 187 ? 6.132 -3.654 -11.477 1.00 87.31 187 GLU A C 1
ATOM 1509 O O . GLU A 1 187 ? 6.432 -3.642 -10.278 1.00 87.31 187 GLU A O 1
ATOM 1514 N N . VAL A 1 188 ? 5.832 -4.761 -12.142 1.00 86.94 188 VAL A N 1
ATOM 1515 C CA . VAL A 1 188 ? 5.835 -6.100 -11.566 1.00 86.94 188 VAL A CA 1
ATOM 1516 C C . VAL A 1 188 ? 6.839 -6.972 -12.308 1.00 86.94 188 VAL A C 1
ATOM 1518 O O . VAL A 1 188 ? 7.069 -6.799 -13.505 1.00 86.94 188 VAL A O 1
ATOM 1521 N N . GLU A 1 189 ? 7.441 -7.906 -11.594 1.00 85.81 189 GLU A N 1
ATOM 1522 C CA . GLU A 1 189 ? 8.388 -8.886 -12.120 1.00 85.81 189 GLU A CA 1
ATOM 1523 C C . GLU A 1 189 ? 7.780 -10.281 -11.994 1.00 85.81 189 GLU A C 1
ATOM 1525 O O . GLU A 1 189 ? 7.187 -10.581 -10.961 1.00 85.81 189 GLU A O 1
ATOM 1530 N N . ASP A 1 190 ? 7.896 -11.111 -13.029 1.00 82.94 190 ASP A N 1
ATOM 1531 C CA . ASP A 1 190 ? 7.448 -12.510 -12.970 1.00 82.94 190 ASP A CA 1
ATOM 1532 C C . ASP A 1 190 ? 8.147 -13.259 -11.816 1.00 82.94 190 ASP A C 1
ATOM 1534 O O . ASP A 1 190 ? 9.313 -12.993 -11.506 1.00 82.94 190 ASP A O 1
ATOM 1538 N N . ALA A 1 191 ? 7.430 -14.164 -11.148 1.00 73.00 191 ALA A N 1
ATOM 1539 C CA . ALA A 1 191 ? 7.961 -14.915 -10.015 1.00 73.00 191 ALA A CA 1
ATOM 1540 C C . ALA A 1 191 ? 9.021 -15.963 -10.420 1.00 73.00 191 ALA A C 1
ATOM 1542 O O . ALA A 1 191 ? 9.793 -16.383 -9.556 1.00 73.00 191 ALA A O 1
ATOM 1543 N N . VAL A 1 192 ? 9.100 -16.353 -11.701 1.00 67.31 192 VAL A N 1
ATOM 1544 C CA . VAL A 1 192 ? 10.127 -17.283 -12.215 1.00 67.31 192 VAL A CA 1
ATOM 1545 C C . VAL A 1 192 ? 11.330 -16.528 -12.785 1.00 67.31 192 VAL A C 1
ATOM 1547 O O . VAL A 1 192 ? 11.186 -15.568 -13.543 1.00 67.31 192 VAL A O 1
ATOM 1550 N N . ASP A 1 193 ? 12.530 -16.981 -12.428 1.00 58.12 193 ASP A N 1
ATOM 1551 C CA . ASP A 1 193 ? 13.765 -16.682 -13.154 1.00 58.12 193 ASP A CA 1
ATOM 1552 C C . ASP A 1 193 ? 13.719 -17.396 -14.514 1.00 58.12 193 ASP A C 1
ATOM 1554 O O . ASP A 1 193 ? 13.597 -18.616 -14.546 1.00 58.12 193 ASP A O 1
ATOM 1558 N N . ASP A 1 194 ? 13.805 -16.672 -15.638 1.00 57.16 194 ASP A N 1
ATOM 1559 C CA . ASP A 1 194 ? 14.029 -17.331 -16.933 1.00 57.16 194 ASP A CA 1
ATOM 1560 C C . ASP A 1 194 ? 15.327 -18.164 -16.795 1.00 57.16 194 ASP A C 1
ATOM 1562 O O . ASP A 1 194 ? 16.397 -17.604 -16.542 1.00 57.16 194 ASP A O 1
ATOM 1566 N N . ASP A 1 195 ? 15.217 -19.492 -16.932 1.00 54.19 195 ASP A N 1
ATOM 1567 C CA . ASP A 1 195 ? 16.259 -20.515 -16.673 1.00 54.19 195 ASP A CA 1
ATOM 1568 C C . ASP A 1 195 ? 17.544 -20.321 -17.523 1.00 54.19 195 ASP A C 1
ATOM 1570 O O . ASP A 1 195 ? 18.571 -20.959 -17.315 1.00 54.19 195 ASP A O 1
ATOM 1574 N N . ASP A 1 196 ? 17.519 -19.366 -18.456 1.00 55.69 196 ASP A N 1
ATOM 1575 C CA . ASP A 1 196 ? 18.583 -19.022 -19.402 1.00 55.69 196 ASP A CA 1
ATOM 1576 C C . ASP A 1 196 ? 19.472 -17.832 -18.973 1.00 55.69 196 ASP A C 1
ATOM 1578 O O . ASP A 1 196 ? 20.224 -17.281 -19.783 1.00 55.69 196 ASP A O 1
ATOM 1582 N N . GLY A 1 197 ? 19.388 -17.367 -17.721 1.00 54.22 197 GLY A N 1
ATOM 1583 C CA . GLY A 1 197 ? 20.188 -16.223 -17.248 1.00 54.22 197 GLY A CA 1
ATOM 1584 C C . GLY A 1 197 ? 19.815 -14.890 -17.914 1.00 54.22 197 GLY A C 1
ATOM 1585 O O . GLY A 1 197 ? 20.583 -13.922 -17.871 1.00 54.22 197 GLY A O 1
ATOM 1586 N N . GLN A 1 198 ? 18.633 -14.824 -18.535 1.00 55.22 198 GLN A N 1
ATOM 1587 C CA . GLN A 1 198 ? 18.064 -13.586 -19.052 1.00 55.22 198 GLN A CA 1
ATOM 1588 C C . GLN A 1 198 ? 17.488 -12.732 -17.912 1.00 55.22 198 GLN A C 1
ATOM 1590 O O . GLN A 1 198 ? 17.009 -13.261 -16.908 1.00 55.22 198 GLN A O 1
ATOM 1595 N N . PRO A 1 199 ? 17.522 -11.392 -18.036 1.00 61.34 199 PRO A N 1
ATOM 1596 C CA . PRO A 1 199 ? 16.915 -10.523 -17.039 1.00 61.34 199 PRO A CA 1
ATOM 1597 C C . PRO A 1 199 ? 15.416 -10.822 -16.924 1.00 61.34 199 PRO A C 1
ATOM 1599 O O . PRO A 1 199 ? 14.709 -10.838 -17.932 1.00 61.34 199 PRO A O 1
ATOM 1602 N N . LYS A 1 200 ? 14.938 -11.010 -15.687 1.00 69.25 200 LYS A N 1
ATOM 1603 C CA . LYS A 1 200 ? 13.526 -11.270 -15.373 1.00 69.25 200 LYS A CA 1
ATOM 1604 C C . LYS A 1 200 ? 12.600 -10.323 -16.130 1.00 69.25 200 LYS A C 1
ATOM 1606 O O . LYS A 1 200 ? 12.793 -9.102 -16.108 1.00 69.25 200 LYS A O 1
ATOM 1611 N N . LYS A 1 201 ? 11.572 -10.880 -16.776 1.00 77.06 201 LYS A N 1
ATOM 1612 C CA . LYS A 1 201 ? 10.583 -10.097 -17.522 1.00 77.06 201 LYS A CA 1
ATOM 1613 C C . LYS A 1 201 ? 9.829 -9.168 -16.569 1.00 77.06 201 LYS A C 1
ATOM 1615 O O . LYS A 1 201 ? 9.196 -9.611 -15.611 1.00 77.06 201 LYS A O 1
ATOM 1620 N N . ARG A 1 202 ? 9.896 -7.866 -16.857 1.00 84.19 202 ARG A N 1
ATOM 1621 C CA . ARG A 1 202 ? 9.181 -6.816 -16.123 1.00 84.19 202 ARG A CA 1
ATOM 1622 C C . ARG A 1 202 ? 8.009 -6.311 -16.938 1.00 84.19 202 ARG A C 1
ATOM 1624 O O . ARG A 1 202 ? 8.143 -6.036 -18.130 1.00 84.19 202 ARG A O 1
ATOM 1631 N N . TYR A 1 203 ? 6.879 -6.144 -16.273 1.00 84.62 203 TYR A N 1
ATOM 1632 C CA . TYR A 1 203 ? 5.647 -5.657 -16.868 1.00 84.62 203 TYR A CA 1
ATOM 1633 C C . TYR A 1 203 ? 5.167 -4.418 -16.123 1.00 84.62 203 TYR A C 1
ATOM 1635 O O . TYR A 1 203 ? 5.339 -4.305 -14.912 1.00 84.62 203 TYR A O 1
ATOM 1643 N N . ILE A 1 204 ? 4.541 -3.489 -16.844 1.00 86.00 204 ILE A N 1
ATOM 1644 C CA . ILE A 1 204 ? 3.964 -2.278 -16.261 1.00 86.00 204 ILE A CA 1
ATOM 1645 C C . ILE A 1 204 ? 2.455 -2.330 -16.457 1.00 86.00 204 ILE A C 1
ATOM 1647 O O . ILE A 1 204 ? 1.973 -2.330 -17.591 1.00 86.00 204 ILE A O 1
ATOM 1651 N N . PHE A 1 205 ? 1.712 -2.329 -15.354 1.00 84.19 205 PHE A N 1
ATOM 1652 C CA . PHE A 1 205 ? 0.253 -2.397 -15.358 1.00 84.19 205 PHE A CA 1
ATOM 1653 C C . PHE A 1 205 ? -0.367 -1.210 -14.618 1.00 84.19 205 PHE A C 1
ATOM 1655 O O . PHE A 1 205 ? 0.182 -0.747 -13.617 1.00 84.19 205 PHE A O 1
ATOM 1662 N N . PRO A 1 206 ? -1.530 -0.697 -15.061 1.00 83.19 206 PRO A N 1
ATOM 1663 C CA . PRO A 1 206 ? -2.311 0.225 -14.243 1.00 83.19 206 PRO A CA 1
ATOM 1664 C C . PRO A 1 206 ? -2.835 -0.496 -12.990 1.00 83.19 206 PRO A C 1
ATOM 1666 O O . PRO A 1 206 ? -3.109 -1.693 -13.048 1.00 83.19 206 PRO A O 1
ATOM 1669 N N . THR A 1 207 ? -3.076 0.224 -11.889 1.00 82.12 207 THR A N 1
ATOM 1670 C CA . THR A 1 207 ? -3.616 -0.342 -10.627 1.00 82.12 207 THR A CA 1
ATOM 1671 C C . THR A 1 207 ? -4.820 -1.262 -10.820 1.00 82.12 207 THR A C 1
ATOM 1673 O O . THR A 1 207 ? -4.931 -2.280 -10.154 1.00 82.12 207 THR A O 1
ATOM 1676 N N . LYS A 1 208 ? -5.707 -0.954 -11.775 1.00 79.38 208 LYS A N 1
ATOM 1677 C CA . LYS A 1 208 ? -6.906 -1.762 -12.068 1.00 79.38 208 LYS A CA 1
ATOM 1678 C C . LYS A 1 208 ? -6.603 -3.165 -12.618 1.00 79.38 208 LYS A C 1
ATOM 1680 O O . LYS A 1 208 ? -7.524 -3.961 -12.745 1.00 79.38 208 LYS A O 1
ATOM 1685 N N . MET A 1 209 ? -5.358 -3.440 -13.004 1.00 81.12 209 MET A N 1
ATOM 1686 C CA . MET A 1 209 ? -4.906 -4.713 -13.577 1.00 81.12 209 MET A CA 1
ATOM 1687 C C . MET A 1 209 ? -3.961 -5.489 -12.649 1.00 81.12 209 MET A C 1
ATOM 1689 O O . MET A 1 209 ? -3.447 -6.527 -13.058 1.00 81.12 209 MET A O 1
ATOM 1693 N N . VAL A 1 210 ? -3.746 -5.009 -11.419 1.00 84.62 210 VAL A N 1
ATOM 1694 C CA . VAL A 1 210 ? -2.861 -5.634 -10.427 1.00 84.62 210 VAL A CA 1
ATOM 1695 C C . VAL A 1 210 ? -3.665 -5.999 -9.189 1.00 84.62 210 VAL A C 1
ATOM 1697 O O . VAL A 1 210 ? -4.282 -5.131 -8.574 1.00 84.62 210 VAL A O 1
ATOM 1700 N N . PHE A 1 211 ? -3.662 -7.283 -8.834 1.00 86.44 211 PHE A N 1
ATOM 1701 C CA . PHE A 1 211 ? -4.488 -7.823 -7.753 1.00 86.44 211 PHE A CA 1
ATOM 1702 C C . PHE A 1 211 ? -3.592 -8.433 -6.684 1.00 86.44 211 PHE A C 1
ATOM 1704 O O . PHE A 1 211 ? -2.907 -9.406 -6.988 1.00 86.44 211 PHE A O 1
ATOM 1711 N N . PRO A 1 212 ? -3.563 -7.894 -5.456 1.00 84.31 212 PRO A N 1
ATOM 1712 C CA . PRO A 1 212 ? -2.793 -8.503 -4.380 1.00 84.31 212 PRO A CA 1
ATOM 1713 C C . PRO A 1 212 ? -3.351 -9.879 -4.028 1.00 84.31 212 PRO A C 1
ATOM 1715 O O . PRO A 1 212 ? -4.572 -10.058 -3.965 1.00 84.31 212 PRO A O 1
ATOM 1718 N N . LEU A 1 213 ? -2.457 -10.838 -3.783 1.00 82.50 213 LEU A N 1
ATOM 1719 C CA . LEU A 1 213 ? -2.858 -12.104 -3.186 1.00 82.50 213 LEU A CA 1
ATOM 1720 C C . LEU A 1 213 ? -3.211 -11.885 -1.707 1.00 82.50 213 LEU A C 1
ATOM 1722 O O . LEU A 1 213 ? -2.574 -11.066 -1.034 1.00 82.50 213 LEU A O 1
ATOM 1726 N N . PRO A 1 214 ? -4.233 -12.583 -1.185 1.00 75.81 214 PRO A N 1
ATOM 1727 C CA . PRO A 1 214 ? -4.535 -12.541 0.235 1.00 75.81 214 PRO A CA 1
ATOM 1728 C C . PRO A 1 214 ? -3.350 -13.109 1.024 1.00 75.81 214 PRO A C 1
ATOM 1730 O O . PRO A 1 214 ? -2.826 -14.169 0.701 1.00 75.81 214 PRO A O 1
ATOM 1733 N N . GLN A 1 215 ? -2.916 -12.387 2.058 1.00 68.81 215 GLN A N 1
ATOM 1734 C CA . GLN A 1 215 ? -1.829 -12.835 2.935 1.00 68.81 215 GLN A CA 1
ATOM 1735 C C . GLN A 1 215 ? -2.323 -13.828 3.999 1.00 68.81 215 GLN A C 1
ATOM 1737 O O . GLN A 1 215 ? -1.548 -14.643 4.497 1.00 68.81 215 GLN A O 1
ATOM 1742 N N . GLN A 1 216 ? -3.610 -13.744 4.349 1.00 68.94 216 GLN A N 1
ATOM 1743 C CA . GLN A 1 216 ? -4.296 -14.659 5.255 1.00 68.94 216 GLN A CA 1
ATOM 1744 C C . GLN A 1 216 ? -5.725 -14.886 4.762 1.00 68.94 216 GLN A C 1
ATOM 1746 O O . GLN A 1 216 ? -6.488 -13.928 4.590 1.00 68.94 216 GLN A O 1
ATOM 1751 N N . VAL A 1 217 ? -6.095 -16.148 4.573 1.00 71.81 217 VAL A N 1
ATOM 1752 C CA . VAL A 1 217 ? -7.482 -16.556 4.356 1.00 71.81 217 VAL A CA 1
ATOM 1753 C C . VAL A 1 217 ? -8.076 -16.970 5.702 1.00 71.81 217 VAL A C 1
ATOM 1755 O O . VAL A 1 217 ? -7.472 -17.710 6.472 1.00 71.81 217 VAL A O 1
ATOM 1758 N N . THR A 1 218 ? -9.256 -16.448 6.020 1.00 74.44 218 THR A N 1
ATOM 1759 C CA . THR A 1 218 ? -10.010 -16.785 7.233 1.00 74.44 218 THR A CA 1
ATOM 1760 C C . THR A 1 218 ? -11.357 -17.365 6.830 1.00 74.44 218 THR A C 1
ATOM 1762 O O . THR A 1 218 ? -11.837 -17.108 5.730 1.00 74.44 218 THR A O 1
ATOM 1765 N N . GLU A 1 219 ? -12.027 -18.094 7.723 1.00 70.62 219 GLU A N 1
ATOM 1766 C CA . GLU A 1 219 ? -13.320 -18.741 7.429 1.00 70.62 219 GLU A CA 1
ATOM 1767 C C . GLU A 1 219 ? -14.387 -17.778 6.865 1.00 70.62 219 GLU A C 1
ATOM 1769 O O . GLU A 1 219 ? -15.268 -18.186 6.110 1.00 70.62 219 GLU A O 1
ATOM 1774 N N . SER A 1 220 ? -14.307 -16.483 7.196 1.00 71.44 220 SER A N 1
ATOM 1775 C CA . SER A 1 220 ? -15.212 -15.449 6.684 1.00 71.44 220 SER A CA 1
ATOM 1776 C C . SER A 1 220 ? -14.863 -14.943 5.279 1.00 71.44 220 SER A C 1
ATOM 1778 O O . SER A 1 220 ? -15.730 -14.381 4.606 1.00 71.44 220 SER A O 1
ATOM 1780 N N . THR A 1 221 ? -13.621 -15.128 4.824 1.00 79.81 221 THR A N 1
ATOM 1781 C CA . THR A 1 221 ? -13.140 -14.737 3.488 1.00 79.81 221 THR A CA 1
ATOM 1782 C C . THR A 1 221 ? -12.992 -15.921 2.532 1.00 79.81 221 THR A C 1
ATOM 1784 O O . THR A 1 221 ? -12.786 -15.711 1.334 1.00 79.81 221 THR A O 1
ATOM 1787 N N . GLU A 1 222 ? -13.168 -17.149 3.029 1.00 84.81 222 GLU A N 1
ATOM 1788 C CA . GLU A 1 222 ? -13.088 -18.371 2.236 1.00 84.81 222 GLU A CA 1
ATOM 1789 C C . GLU A 1 222 ? -14.132 -18.447 1.111 1.00 84.81 222 GLU A C 1
ATOM 1791 O O . GLU A 1 222 ? -15.302 -18.061 1.241 1.00 84.81 222 GLU A O 1
ATOM 1796 N N . LEU A 1 223 ? -13.708 -19.008 -0.022 1.00 87.00 223 LEU A N 1
ATOM 1797 C CA . LEU A 1 223 ? -14.585 -19.286 -1.152 1.00 87.00 223 LEU A CA 1
ATOM 1798 C C . LEU A 1 223 ? -15.416 -20.542 -0.889 1.00 87.00 223 LEU A C 1
ATOM 1800 O O . LEU A 1 223 ? -14.895 -21.592 -0.528 1.00 87.00 223 LEU A O 1
ATOM 1804 N N . GLN A 1 224 ? -16.726 -20.439 -1.101 1.00 90.50 224 GLN A N 1
ATOM 1805 C CA . GLN A 1 224 ? -17.644 -21.552 -0.877 1.00 90.50 224 GLN A CA 1
ATOM 1806 C C . GLN A 1 224 ? -17.527 -22.609 -1.991 1.00 90.50 224 GLN A C 1
ATOM 1808 O O . GLN A 1 224 ? -17.218 -22.244 -3.133 1.00 90.50 224 GLN A O 1
ATOM 1813 N N . PRO A 1 225 ? -17.834 -23.889 -1.706 1.00 91.62 225 PRO A N 1
ATOM 1814 C CA . PRO A 1 225 ? -17.961 -24.925 -2.730 1.00 91.62 225 PRO A CA 1
ATOM 1815 C C . PRO A 1 225 ? -18.838 -24.481 -3.910 1.00 91.62 225 PRO A C 1
ATOM 1817 O O . PRO A 1 225 ? -19.870 -23.840 -3.720 1.00 91.62 225 PRO A O 1
ATOM 1820 N N . GLY A 1 226 ? -18.417 -24.809 -5.129 1.00 88.81 226 GLY A N 1
ATOM 1821 C CA . GLY A 1 226 ? -19.049 -24.406 -6.386 1.00 88.81 226 GLY A CA 1
ATOM 1822 C C . GLY A 1 226 ? -18.670 -23.006 -6.884 1.00 88.81 226 GLY A C 1
ATOM 1823 O O . GLY A 1 226 ? -19.080 -22.626 -7.978 1.00 88.81 226 GLY A O 1
ATOM 1824 N N . SER A 1 227 ? -17.890 -22.227 -6.126 1.00 90.56 227 SER A N 1
ATOM 1825 C CA . SER A 1 227 ? -17.465 -20.890 -6.563 1.00 90.56 227 SER A CA 1
ATOM 1826 C C . SER A 1 227 ? -16.440 -20.958 -7.698 1.00 90.56 227 SER A C 1
ATOM 1828 O O . SER A 1 227 ? -15.483 -21.725 -7.622 1.00 90.56 227 SER A O 1
ATOM 1830 N N . GLU A 1 228 ? -16.604 -20.095 -8.704 1.00 90.81 228 GLU A N 1
ATOM 1831 C CA . GLU A 1 228 ? -15.603 -19.853 -9.752 1.00 90.81 228 GLU A CA 1
ATOM 1832 C C . GLU A 1 228 ? -14.434 -19.028 -9.188 1.00 90.81 228 GLU A C 1
ATOM 1834 O O . GLU A 1 228 ? -14.632 -17.954 -8.599 1.00 90.81 228 GLU A O 1
ATOM 1839 N N . ALA A 1 229 ? -13.215 -19.522 -9.387 1.00 91.50 229 ALA A N 1
ATOM 1840 C CA . ALA A 1 229 ? -11.987 -18.948 -8.858 1.00 91.50 229 ALA A CA 1
ATOM 1841 C C . ALA A 1 229 ? -10.831 -19.054 -9.865 1.00 91.50 229 ALA A C 1
ATOM 1843 O O . ALA A 1 229 ? -10.899 -19.786 -10.852 1.00 91.50 229 ALA A O 1
ATOM 1844 N N . LEU A 1 230 ? -9.761 -18.312 -9.599 1.00 91.31 230 LEU A N 1
ATOM 1845 C CA . LEU A 1 230 ? -8.453 -18.484 -10.221 1.00 91.31 230 LEU A CA 1
ATOM 1846 C C . LEU A 1 230 ? -7.536 -19.165 -9.211 1.00 91.31 230 LEU A C 1
ATOM 1848 O O . LEU A 1 230 ? -7.409 -18.674 -8.092 1.00 91.31 230 LEU A O 1
ATOM 1852 N N . ALA A 1 231 ? -6.900 -20.265 -9.599 1.00 91.81 231 ALA A N 1
ATOM 1853 C CA . ALA A 1 231 ? -5.950 -20.979 -8.752 1.00 91.81 231 ALA A CA 1
ATOM 1854 C C . ALA A 1 231 ? -4.625 -21.184 -9.482 1.00 91.81 231 ALA A C 1
ATOM 1856 O O . ALA A 1 231 ? -4.613 -21.385 -10.699 1.00 91.81 231 ALA A O 1
ATOM 1857 N N . LEU A 1 232 ? -3.522 -21.120 -8.736 1.00 90.62 232 LEU A N 1
ATOM 1858 C CA . LEU A 1 232 ? -2.193 -21.414 -9.261 1.00 90.62 232 LEU A CA 1
ATOM 1859 C C . LEU A 1 232 ? -2.122 -22.894 -9.640 1.00 90.62 232 LEU A C 1
ATOM 1861 O O . LEU A 1 232 ? -2.411 -23.761 -8.809 1.00 90.62 232 LEU A O 1
ATOM 1865 N N . TYR A 1 233 ? -1.743 -23.196 -10.880 1.00 88.81 233 TYR A N 1
ATOM 1866 C CA . TYR A 1 233 ? -1.577 -24.589 -11.279 1.00 88.81 233 TYR A CA 1
ATOM 1867 C C . TYR A 1 233 ? -0.269 -25.154 -10.699 1.00 88.81 233 TYR A C 1
ATOM 1869 O O . TYR A 1 233 ? 0.756 -24.462 -10.733 1.00 88.81 233 TYR A O 1
ATOM 1877 N N . PRO A 1 234 ? -0.268 -26.390 -10.161 1.00 83.94 234 PRO A N 1
ATOM 1878 C CA . PRO A 1 234 ? 0.913 -26.970 -9.527 1.00 83.94 234 PRO A CA 1
ATOM 1879 C C . PRO A 1 234 ? 2.151 -26.925 -10.429 1.00 83.94 234 PRO A C 1
ATOM 1881 O O . PRO A 1 234 ? 2.077 -27.262 -11.607 1.00 83.94 234 PRO A O 1
ATOM 1884 N N . ASN A 1 235 ? 3.298 -26.553 -9.855 1.00 81.06 235 ASN A N 1
ATOM 1885 C CA . ASN A 1 235 ? 4.586 -26.425 -10.553 1.00 81.06 235 ASN A CA 1
ATOM 1886 C C . ASN A 1 235 ? 4.606 -25.382 -11.688 1.00 81.06 235 ASN A C 1
ATOM 1888 O O . ASN A 1 235 ? 5.431 -25.475 -12.593 1.00 81.06 235 ASN A O 1
ATOM 1892 N N . THR A 1 236 ? 3.717 -24.386 -11.648 1.00 85.81 236 THR A N 1
ATOM 1893 C CA . THR A 1 236 ? 3.702 -23.267 -12.603 1.00 85.81 236 THR A CA 1
ATOM 1894 C C . THR A 1 236 ? 3.559 -21.931 -11.877 1.00 85.81 236 THR A C 1
ATOM 1896 O O . THR A 1 236 ? 3.261 -21.890 -10.684 1.00 85.81 236 THR A O 1
ATOM 1899 N N . THR A 1 237 ? 3.730 -20.829 -12.608 1.00 84.19 237 THR A N 1
ATOM 1900 C CA . THR A 1 237 ? 3.390 -19.473 -12.145 1.00 84.19 237 THR A CA 1
ATOM 1901 C C . THR A 1 237 ? 2.131 -18.911 -12.792 1.00 84.19 237 THR A C 1
ATOM 1903 O O . THR A 1 237 ? 1.863 -17.715 -12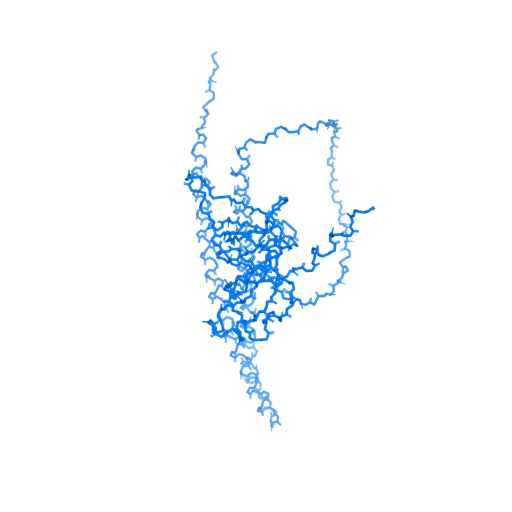.686 1.00 84.19 237 THR A O 1
ATOM 1906 N N . CYS A 1 238 ? 1.332 -19.772 -13.427 1.00 88.62 238 CYS A N 1
ATOM 1907 C CA . CYS A 1 238 ? 0.100 -19.382 -14.094 1.00 88.62 238 CYS A CA 1
ATOM 1908 C C . CYS A 1 238 ? -1.131 -19.705 -13.239 1.00 88.62 238 CYS A C 1
ATOM 1910 O O . CYS A 1 238 ? -1.238 -20.787 -12.655 1.00 88.62 238 CYS A O 1
ATOM 1912 N N . PHE A 1 239 ? -2.095 -18.785 -13.213 1.00 90.12 239 PHE A N 1
ATOM 1913 C CA . PHE A 1 239 ? -3.413 -19.029 -12.639 1.00 90.12 239 PHE A CA 1
ATOM 1914 C C . PHE A 1 239 ? -4.422 -19.387 -13.721 1.00 90.12 239 PHE A C 1
ATOM 1916 O O . PHE A 1 239 ? -4.561 -18.692 -14.732 1.00 90.12 239 PHE A O 1
ATOM 1923 N N . TYR A 1 240 ? -5.195 -20.426 -13.437 1.00 90.38 240 TYR A N 1
ATOM 1924 C CA . TYR A 1 240 ? -6.213 -20.952 -14.334 1.00 90.38 240 TYR A CA 1
ATOM 1925 C C . TYR A 1 240 ? -7.582 -20.926 -13.673 1.00 90.38 240 TYR A C 1
ATOM 1927 O O . TYR A 1 240 ? -7.713 -20.933 -12.444 1.00 90.38 240 TYR A O 1
ATOM 1935 N N . ASN A 1 241 ? -8.613 -20.899 -14.513 1.00 90.56 241 ASN A N 1
ATOM 1936 C CA . ASN A 1 241 ? -9.992 -20.974 -14.065 1.00 90.56 241 ASN A CA 1
ATOM 1937 C C . ASN A 1 241 ? -10.261 -22.336 -13.413 1.00 90.56 241 ASN A C 1
ATOM 1939 O O . ASN A 1 241 ? -9.957 -23.395 -13.969 1.00 90.56 241 ASN A O 1
ATOM 1943 N N . CYS A 1 242 ? -10.866 -22.299 -12.232 1.00 91.62 242 CYS A N 1
ATOM 1944 C CA . CYS A 1 242 ? -11.224 -23.487 -11.478 1.00 91.62 242 CYS A CA 1
ATOM 1945 C C . CYS A 1 242 ? -12.534 -23.295 -10.708 1.00 91.62 242 CYS A C 1
ATOM 1947 O O . CYS A 1 242 ? -13.011 -22.175 -10.500 1.00 91.62 242 CYS A O 1
ATOM 1949 N N . HIS A 1 243 ? -13.096 -24.413 -10.262 1.00 92.69 243 HIS A N 1
ATOM 1950 C CA . HIS A 1 243 ? -14.210 -24.455 -9.328 1.00 92.69 243 HIS A CA 1
ATOM 1951 C C . HIS A 1 243 ? -13.728 -24.965 -7.977 1.00 92.69 243 HIS A C 1
ATOM 1953 O O . HIS A 1 243 ? -13.027 -25.976 -7.894 1.00 92.69 243 HIS A O 1
ATOM 1959 N N . VAL A 1 244 ? -14.131 -24.282 -6.910 1.00 93.12 244 VAL A N 1
ATOM 1960 C CA . VAL A 1 244 ? -13.841 -24.722 -5.544 1.00 93.12 244 VAL A CA 1
ATOM 1961 C C . VAL A 1 244 ? -14.687 -25.949 -5.218 1.00 93.12 244 VAL A C 1
ATOM 1963 O O . VAL A 1 244 ? -15.910 -25.895 -5.294 1.00 93.12 244 VAL A O 1
ATOM 1966 N N . VAL A 1 245 ? -14.051 -27.047 -4.824 1.00 92.38 245 VAL A N 1
ATOM 1967 C CA . VAL A 1 245 ? -14.723 -28.264 -4.344 1.00 92.38 245 VAL A CA 1
ATOM 1968 C C . VAL A 1 245 ? -14.847 -28.218 -2.827 1.00 92.38 245 VAL A C 1
ATOM 1970 O O . VAL A 1 245 ? -15.944 -28.372 -2.292 1.00 92.38 245 VAL A O 1
ATOM 1973 N N . LEU A 1 246 ? -13.739 -27.946 -2.130 1.00 91.44 246 LEU A N 1
ATOM 1974 C CA . LEU A 1 246 ? -13.705 -27.828 -0.672 1.00 91.44 246 LEU A CA 1
ATOM 1975 C C . LEU A 1 246 ? -12.866 -26.621 -0.232 1.00 91.44 246 LEU A C 1
ATOM 1977 O O . LEU A 1 246 ? -11.743 -26.462 -0.717 1.00 91.44 246 LEU A O 1
ATOM 1981 N N . PRO A 1 247 ? -13.371 -25.794 0.700 1.00 90.06 247 PRO A N 1
ATOM 1982 C CA . PRO A 1 247 ? -12.590 -24.733 1.322 1.00 90.06 247 PRO A CA 1
ATOM 1983 C C . PRO A 1 247 ? -11.594 -25.277 2.367 1.00 90.06 247 PRO A C 1
ATOM 1985 O O . PRO A 1 247 ? -11.803 -26.385 2.876 1.00 90.06 247 PRO A O 1
ATOM 1988 N N . PRO A 1 248 ? -10.559 -24.497 2.744 1.00 87.44 248 PRO A N 1
ATOM 1989 C CA . PRO A 1 248 ? -9.540 -24.889 3.716 1.00 87.44 248 PRO A CA 1
ATOM 1990 C C . PRO A 1 248 ? -10.114 -25.322 5.064 1.00 87.44 248 PRO A C 1
ATOM 1992 O O . PRO A 1 248 ? -9.728 -26.377 5.575 1.00 87.44 248 PRO A O 1
ATOM 1995 N N . SER A 1 249 ? -11.081 -24.581 5.615 1.00 85.62 249 SER A N 1
ATOM 1996 C CA . SER A 1 249 ? -11.767 -24.925 6.873 1.00 85.62 249 SER A CA 1
ATOM 1997 C C . SER A 1 249 ? -12.396 -26.323 6.880 1.00 85.62 249 SER A C 1
ATOM 1999 O O . SER A 1 249 ? -12.431 -26.994 7.913 1.00 85.62 249 SER A O 1
ATOM 2001 N N . LYS A 1 250 ? -12.867 -26.794 5.720 1.00 84.06 250 LYS A N 1
ATOM 2002 C CA . LYS A 1 250 ? -13.539 -28.092 5.554 1.00 84.06 250 LYS A CA 1
ATOM 2003 C C . LYS A 1 250 ? -12.639 -29.162 4.943 1.00 84.06 250 LYS A C 1
ATOM 2005 O O . LYS A 1 250 ? -13.107 -30.278 4.731 1.00 84.06 250 LYS A O 1
ATOM 2010 N N . ASN A 1 251 ? -11.373 -28.855 4.662 1.00 82.94 251 ASN A N 1
ATOM 2011 C CA . ASN A 1 251 ? -10.435 -29.807 4.082 1.00 82.94 251 ASN A CA 1
ATOM 2012 C C . ASN A 1 251 ? -9.907 -30.769 5.168 1.00 82.94 251 ASN A C 1
ATOM 2014 O O . ASN A 1 251 ? -9.188 -30.336 6.072 1.00 82.94 251 ASN A O 1
ATOM 2018 N N . PRO A 1 252 ? -10.212 -32.080 5.104 1.00 76.19 252 PRO A N 1
ATOM 2019 C CA . PRO A 1 252 ? -9.781 -33.029 6.128 1.00 76.19 252 PRO A CA 1
ATOM 2020 C C . PRO A 1 252 ? -8.283 -33.368 6.052 1.00 76.19 252 PRO A C 1
ATOM 2022 O O . PRO A 1 252 ? -7.715 -33.780 7.062 1.00 76.19 252 PRO A O 1
ATOM 2025 N N . PHE A 1 253 ? -7.641 -33.186 4.891 1.00 74.19 253 PHE A N 1
ATOM 2026 C CA . PHE A 1 253 ? -6.245 -33.571 4.648 1.00 74.19 253 PHE A CA 1
ATOM 2027 C C . PHE A 1 253 ? -5.245 -32.468 5.010 1.00 74.19 253 PHE A C 1
ATOM 2029 O O . PHE A 1 253 ? -4.124 -32.755 5.423 1.00 74.19 253 PHE A O 1
ATOM 2036 N N . ARG A 1 254 ? -5.652 -31.203 4.863 1.00 71.12 254 ARG A N 1
ATOM 2037 C CA . ARG A 1 254 ? -4.858 -30.007 5.184 1.00 71.12 254 ARG A CA 1
ATOM 2038 C C . ARG A 1 254 ? -5.754 -28.942 5.815 1.00 71.12 254 ARG A C 1
ATOM 2040 O O . ARG A 1 254 ? -6.096 -27.941 5.186 1.00 71.12 254 ARG A O 1
ATOM 2047 N N . LYS A 1 255 ? -6.187 -29.220 7.050 1.00 71.00 255 LYS A N 1
ATOM 2048 C CA . LYS A 1 255 ? -7.141 -28.384 7.793 1.00 71.00 255 LYS A CA 1
ATOM 2049 C C . LYS A 1 255 ? -6.656 -26.939 7.866 1.00 71.00 255 LYS A C 1
ATOM 2051 O O . LYS A 1 255 ? -5.642 -26.661 8.499 1.00 71.00 255 LYS A O 1
ATOM 2056 N N . GLY A 1 256 ? -7.415 -26.047 7.238 1.00 72.56 256 GLY A N 1
ATOM 2057 C CA . GLY A 1 256 ? -7.218 -24.604 7.310 1.00 72.56 256 GLY A CA 1
ATOM 2058 C C . GLY A 1 256 ? -6.075 -24.044 6.465 1.00 72.56 256 GLY A C 1
ATOM 2059 O O . GLY A 1 256 ? -5.740 -22.889 6.673 1.00 72.56 256 GLY A O 1
ATOM 2060 N N . THR A 1 257 ? -5.466 -24.813 5.549 1.00 82.31 257 THR A N 1
ATOM 2061 C CA . THR A 1 257 ? -4.331 -24.303 4.745 1.00 82.31 257 THR A CA 1
ATOM 2062 C C . THR A 1 257 ? -4.461 -24.471 3.233 1.00 82.31 257 THR A C 1
ATOM 2064 O O . THR A 1 257 ? -3.735 -23.811 2.498 1.00 82.31 257 THR A O 1
ATOM 2067 N N . ALA A 1 258 ? -5.368 -25.319 2.731 1.00 87.88 258 ALA A N 1
ATOM 2068 C CA . ALA A 1 258 ? -5.491 -25.552 1.289 1.00 87.88 258 ALA A CA 1
ATOM 2069 C C . ALA A 1 258 ? -6.934 -25.789 0.823 1.00 87.88 258 ALA A C 1
ATOM 2071 O O . ALA A 1 258 ? -7.691 -26.532 1.452 1.00 87.88 258 ALA A O 1
ATOM 2072 N N . TYR A 1 259 ? -7.278 -25.223 -0.334 1.00 90.94 259 TYR A N 1
ATOM 2073 C CA . TYR A 1 259 ? -8.483 -25.551 -1.090 1.00 90.94 259 TYR A CA 1
ATOM 2074 C C . TYR A 1 259 ? -8.306 -26.858 -1.862 1.00 90.94 259 TYR A C 1
ATOM 2076 O O . TYR A 1 259 ? -7.215 -27.175 -2.336 1.00 90.94 259 TYR A O 1
ATOM 2084 N N . ILE A 1 260 ? -9.413 -27.569 -2.068 1.00 92.25 260 ILE A N 1
ATOM 2085 C CA . ILE A 1 260 ? -9.530 -28.554 -3.145 1.00 92.25 260 ILE A CA 1
ATOM 2086 C C . ILE A 1 260 ? -10.283 -27.891 -4.294 1.00 92.25 260 ILE A C 1
ATOM 2088 O O . ILE A 1 260 ? -11.395 -27.395 -4.095 1.00 92.25 260 ILE A O 1
ATOM 2092 N N . VAL A 1 261 ? -9.686 -27.871 -5.482 1.00 93.38 261 VAL A N 1
ATOM 2093 C CA . VAL A 1 261 ? -10.234 -27.228 -6.683 1.00 93.38 261 VAL A CA 1
ATOM 2094 C C . VAL A 1 261 ? -10.255 -28.190 -7.867 1.00 93.38 261 VAL A C 1
ATOM 2096 O O . VAL A 1 261 ? -9.459 -29.126 -7.928 1.00 93.38 261 VAL A O 1
ATOM 2099 N N . LYS A 1 262 ? -11.155 -27.941 -8.819 1.00 93.06 262 LYS A N 1
ATOM 2100 C CA . LYS A 1 262 ? -11.189 -28.592 -10.137 1.00 93.06 262 LYS A CA 1
ATOM 2101 C C . LYS A 1 262 ? -10.901 -27.562 -11.210 1.00 93.06 262 LYS A C 1
ATOM 2103 O O . LYS A 1 262 ? -11.657 -26.598 -11.348 1.00 93.06 262 LYS A O 1
ATOM 2108 N N . PHE A 1 263 ? -9.809 -27.744 -11.941 1.00 92.06 263 PHE A N 1
ATOM 2109 C CA . PHE A 1 263 ? -9.476 -26.884 -13.072 1.00 92.06 263 PHE A CA 1
ATOM 2110 C C . PHE A 1 263 ? -10.388 -27.191 -14.256 1.00 92.06 263 PHE A C 1
ATOM 2112 O O . PHE A 1 263 ? -10.744 -28.344 -14.487 1.00 92.06 263 PHE A O 1
ATOM 2119 N N . GLN A 1 264 ? -10.764 -26.153 -15.003 1.00 88.62 264 GLN A N 1
ATOM 2120 C CA . GLN A 1 264 ? -11.681 -26.293 -16.134 1.00 88.62 264 GLN A CA 1
ATOM 2121 C C . GLN A 1 264 ? -11.100 -27.163 -17.267 1.00 88.62 264 GLN A C 1
ATOM 2123 O O . GLN A 1 264 ? -11.856 -27.852 -17.945 1.00 88.62 264 GLN A O 1
ATOM 2128 N N . ASP A 1 265 ? -9.774 -27.166 -17.424 1.00 82.88 265 ASP A N 1
ATOM 2129 C CA . ASP A 1 265 ? -9.080 -27.824 -18.538 1.00 82.88 265 ASP A CA 1
ATOM 2130 C C . ASP A 1 265 ? -8.474 -29.200 -18.174 1.00 82.88 265 ASP A C 1
ATOM 2132 O O . ASP A 1 265 ? -8.005 -29.911 -19.057 1.00 82.88 265 ASP A O 1
ATOM 2136 N N . ASP A 1 266 ? -8.507 -29.611 -16.895 1.00 84.38 266 ASP A N 1
ATOM 2137 C CA . ASP A 1 266 ? -7.840 -30.834 -16.382 1.00 84.38 266 ASP A CA 1
ATOM 2138 C C . ASP A 1 266 ? -8.827 -32.006 -16.162 1.00 84.38 266 ASP A C 1
ATOM 2140 O O . ASP A 1 266 ? -8.626 -32.859 -15.299 1.00 84.38 266 ASP A O 1
ATOM 2144 N N . GLY A 1 267 ? -9.943 -32.028 -16.904 1.00 78.75 267 GLY A N 1
ATOM 2145 C CA . GLY A 1 267 ? -10.883 -33.160 -16.934 1.00 78.75 267 GLY A CA 1
ATOM 2146 C C . GLY A 1 267 ? -11.497 -33.538 -15.578 1.00 78.75 267 GLY A C 1
ATOM 2147 O O . GLY A 1 267 ? -11.548 -34.719 -15.242 1.00 78.75 267 GLY A O 1
ATOM 2148 N N . ASP A 1 268 ? -11.939 -32.547 -14.795 1.00 79.31 268 ASP A N 1
ATOM 2149 C CA . ASP A 1 268 ? -12.558 -32.702 -13.462 1.00 79.31 268 ASP A CA 1
ATOM 2150 C C . ASP A 1 268 ? -11.661 -33.299 -12.360 1.00 79.31 268 ASP A C 1
ATOM 2152 O O . ASP A 1 268 ? -12.154 -33.674 -11.286 1.00 79.31 268 ASP A O 1
ATOM 2156 N N . LEU A 1 269 ? -10.343 -33.342 -12.571 1.00 87.31 269 LEU A N 1
ATOM 2157 C CA . LEU A 1 269 ? -9.400 -33.812 -11.562 1.00 87.31 269 LEU A CA 1
ATOM 2158 C C . LEU A 1 269 ? -9.319 -32.847 -10.366 1.00 87.31 269 LEU A C 1
ATOM 2160 O O . LEU A 1 269 ? -9.147 -31.635 -10.515 1.00 87.31 269 LEU A O 1
ATOM 2164 N N . GLU A 1 270 ? -9.421 -33.400 -9.156 1.00 90.50 270 GLU A N 1
ATOM 2165 C CA . GLU A 1 270 ? -9.302 -32.644 -7.908 1.00 90.50 270 GLU A CA 1
ATOM 2166 C C . GLU A 1 270 ? -7.835 -32.374 -7.570 1.00 90.50 270 GLU A C 1
ATOM 2168 O O . GLU A 1 270 ? -7.005 -33.285 -7.513 1.00 90.50 270 GLU A O 1
ATOM 2173 N N . ARG A 1 271 ? -7.513 -31.105 -7.319 1.00 88.88 271 ARG A N 1
ATOM 2174 C CA . ARG A 1 271 ? -6.169 -30.642 -6.965 1.00 88.88 271 ARG A CA 1
ATOM 2175 C C . ARG A 1 271 ? -6.203 -29.888 -5.644 1.00 88.88 271 ARG A C 1
ATOM 2177 O O . ARG A 1 271 ? -7.117 -29.109 -5.392 1.00 88.88 271 ARG A O 1
ATOM 2184 N N . SER A 1 272 ? -5.186 -30.106 -4.815 1.00 90.44 272 SER A N 1
ATOM 2185 C CA . SER A 1 272 ? -4.966 -29.328 -3.594 1.00 90.44 272 SER A CA 1
ATOM 2186 C C . SER A 1 272 ? -4.126 -28.097 -3.925 1.00 90.44 272 SER A C 1
ATOM 2188 O O . SER A 1 272 ? -3.030 -28.249 -4.460 1.00 90.44 272 SER A O 1
ATOM 2190 N N . VAL A 1 273 ? -4.615 -26.906 -3.585 1.00 89.38 273 VAL A N 1
ATOM 2191 C CA . VAL A 1 273 ? -3.929 -25.621 -3.803 1.00 89.38 273 VAL A CA 1
ATOM 2192 C C . VAL A 1 273 ? -3.969 -24.813 -2.510 1.00 89.38 273 VAL A C 1
ATOM 2194 O O . VAL A 1 273 ? -5.006 -24.776 -1.850 1.00 89.38 273 VAL A O 1
ATOM 2197 N N . ASP A 1 274 ? -2.854 -24.188 -2.136 1.00 88.38 274 ASP A N 1
ATOM 2198 C CA . ASP A 1 274 ? -2.767 -23.390 -0.908 1.00 88.38 274 ASP A CA 1
ATOM 2199 C C . ASP A 1 274 ? -3.787 -22.243 -0.903 1.00 88.38 274 ASP A C 1
ATOM 2201 O O . ASP A 1 274 ? -4.132 -21.676 -1.943 1.00 88.38 274 ASP A O 1
ATOM 2205 N N . ASP A 1 275 ? -4.272 -21.899 0.285 1.00 86.50 275 ASP A N 1
ATOM 2206 C CA . ASP A 1 275 ? -5.298 -20.879 0.500 1.00 86.50 275 ASP A CA 1
ATOM 2207 C C . ASP A 1 275 ? -4.943 -19.513 -0.106 1.00 86.50 275 ASP A C 1
ATOM 2209 O O . ASP A 1 275 ? -5.764 -18.900 -0.793 1.00 86.50 275 ASP A O 1
ATOM 2213 N N . ASN A 1 276 ? -3.691 -19.096 0.053 1.00 86.50 276 ASN A N 1
ATOM 2214 C CA . ASN A 1 276 ? -3.162 -17.843 -0.469 1.00 86.50 276 ASN A CA 1
ATOM 2215 C C . ASN A 1 276 ? -2.946 -17.855 -1.991 1.00 86.50 276 ASN A C 1
ATOM 2217 O O . ASN A 1 276 ? -2.651 -16.808 -2.557 1.00 86.50 276 ASN A O 1
ATOM 2221 N N . MET A 1 277 ? -3.110 -19.002 -2.661 1.00 88.62 277 MET A N 1
ATOM 2222 C CA . MET A 1 277 ? -2.938 -19.177 -4.111 1.00 88.62 277 MET A CA 1
ATOM 2223 C C . MET A 1 277 ? -4.269 -19.383 -4.850 1.00 88.62 277 MET A C 1
ATOM 2225 O O . MET A 1 277 ? -4.277 -19.761 -6.024 1.00 88.62 277 MET A O 1
ATOM 2229 N N . VAL A 1 278 ? -5.397 -19.122 -4.181 1.00 89.00 278 VAL A N 1
ATOM 2230 C CA . VAL A 1 278 ? -6.739 -19.168 -4.772 1.00 89.00 278 VAL A CA 1
ATOM 2231 C C . VAL A 1 278 ? -7.426 -17.817 -4.607 1.00 89.00 278 VAL A C 1
ATOM 2233 O O . VAL A 1 278 ? -7.578 -17.302 -3.502 1.00 89.00 278 VAL A O 1
ATOM 2236 N N . LEU A 1 279 ? -7.864 -17.223 -5.718 1.00 88.62 279 LEU A N 1
ATOM 2237 C CA . LEU A 1 279 ? -8.486 -15.902 -5.731 1.00 88.62 279 LEU A CA 1
ATOM 2238 C C . LEU A 1 279 ? -9.851 -15.914 -6.402 1.00 88.62 279 LEU A C 1
ATOM 2240 O O . LEU A 1 279 ? -10.120 -16.629 -7.366 1.00 88.62 279 LEU A O 1
ATOM 2244 N N . ARG A 1 280 ? -10.717 -15.019 -5.930 1.00 86.06 280 ARG A N 1
ATOM 2245 C CA . ARG A 1 280 ? -11.978 -14.719 -6.602 1.00 86.06 280 ARG A CA 1
ATOM 2246 C C . ARG A 1 280 ? -11.708 -14.012 -7.928 1.00 86.06 280 ARG A C 1
ATOM 2248 O O . ARG A 1 280 ? -10.999 -13.010 -7.955 1.00 86.06 280 ARG A O 1
ATOM 2255 N N . VAL A 1 281 ? -12.374 -14.452 -8.995 1.00 78.44 281 VAL A N 1
ATOM 2256 C CA . VAL A 1 281 ? -12.309 -13.796 -10.311 1.00 78.44 281 VAL A CA 1
ATOM 2257 C C . VAL A 1 281 ? -12.818 -12.345 -10.216 1.00 78.44 281 VAL A C 1
ATOM 2259 O O . VAL A 1 281 ? -13.989 -12.135 -9.864 1.00 78.44 281 VAL A O 1
ATOM 2262 N N . PRO A 1 282 ? -12.003 -11.319 -10.533 1.00 69.62 282 PRO A N 1
ATOM 2263 C CA . PRO A 1 282 ? -12.450 -9.932 -10.419 1.00 69.62 282 PRO A CA 1
ATOM 2264 C C . PRO A 1 282 ? -13.529 -9.563 -11.448 1.00 69.62 282 PRO A C 1
ATOM 2266 O O . PRO A 1 282 ? -13.456 -9.885 -12.635 1.00 69.62 282 PRO A O 1
ATOM 2269 N N . ARG A 1 283 ? -14.567 -8.853 -10.980 1.00 62.19 283 ARG A N 1
ATOM 2270 C CA . ARG A 1 283 ? -15.799 -8.572 -11.749 1.00 62.19 283 ARG A CA 1
ATOM 2271 C C . ARG A 1 283 ? -15.596 -7.670 -12.963 1.00 62.19 283 ARG A C 1
ATOM 2273 O O . ARG A 1 283 ? -16.345 -7.793 -13.929 1.00 62.19 283 ARG A O 1
ATOM 2280 N N . ILE A 1 284 ? -14.582 -6.806 -12.934 1.00 58.88 284 ILE A N 1
ATOM 2281 C CA . ILE A 1 284 ? -14.233 -5.903 -14.044 1.00 58.88 284 ILE A CA 1
ATOM 2282 C C . ILE A 1 284 ? -13.985 -6.637 -15.369 1.00 58.88 284 ILE A C 1
ATOM 2284 O O . ILE A 1 284 ? -14.138 -6.029 -16.423 1.00 58.88 284 ILE A O 1
ATOM 2288 N N . TRP A 1 285 ? -13.701 -7.941 -15.338 1.00 57.91 285 TRP A N 1
ATOM 2289 C CA . TRP A 1 285 ? -13.458 -8.737 -16.544 1.00 57.91 285 TRP A CA 1
ATOM 2290 C C . TRP A 1 285 ? -14.613 -9.638 -16.967 1.00 57.91 285 TRP A C 1
ATOM 2292 O O . TRP A 1 285 ? -14.599 -10.155 -18.082 1.00 57.91 285 TRP A O 1
ATOM 2302 N N . LYS A 1 286 ? -15.664 -9.768 -16.143 1.00 51.62 286 LYS A N 1
ATOM 2303 C CA . LYS A 1 286 ? -16.917 -10.402 -16.588 1.00 51.62 286 LYS A CA 1
ATOM 2304 C C . LYS A 1 286 ? -17.658 -9.520 -17.607 1.00 51.62 286 LYS A C 1
ATOM 2306 O O . LYS A 1 286 ? -18.350 -10.045 -18.470 1.00 51.62 286 LYS A O 1
ATOM 2311 N N . LEU A 1 287 ? -17.446 -8.199 -17.561 1.00 41.97 287 LEU A N 1
ATOM 2312 C CA . LEU A 1 287 ? -18.046 -7.221 -18.482 1.00 41.97 287 LEU A CA 1
ATOM 2313 C C . LEU A 1 287 ? -17.364 -7.148 -19.857 1.00 41.97 287 LEU A C 1
ATOM 2315 O O . LEU A 1 287 ? -18.004 -6.764 -20.829 1.00 41.97 287 LEU A O 1
ATOM 2319 N N . THR A 1 288 ? -16.097 -7.553 -19.980 1.00 44.00 288 THR A N 1
ATOM 2320 C CA . THR A 1 288 ? -15.385 -7.525 -21.273 1.00 44.00 288 THR A CA 1
ATOM 2321 C C . THR A 1 288 ? -15.802 -8.672 -22.201 1.00 44.00 288 THR A C 1
ATOM 2323 O O . THR A 1 288 ? -15.518 -8.629 -23.390 1.00 44.00 288 THR A O 1
ATOM 2326 N N . ARG A 1 289 ? -16.523 -9.683 -21.692 1.00 40.78 289 ARG A N 1
ATOM 2327 C CA . ARG A 1 289 ? -17.048 -10.794 -22.504 1.00 40.78 289 ARG A CA 1
ATOM 2328 C C . ARG A 1 289 ? -18.307 -10.446 -23.317 1.00 40.78 289 ARG A C 1
ATOM 2330 O O . ARG A 1 289 ? -18.763 -11.302 -24.057 1.00 40.78 289 ARG A O 1
ATOM 2337 N N . HIS A 1 290 ? -18.884 -9.246 -23.182 1.00 35.12 290 HIS A N 1
ATOM 2338 C CA . HIS A 1 290 ? -20.140 -8.861 -23.863 1.00 35.12 290 HIS A CA 1
ATOM 2339 C C . HIS A 1 290 ? -19.991 -7.752 -24.917 1.00 35.12 290 HIS A C 1
ATOM 2341 O O . HIS A 1 290 ? -20.990 -7.196 -25.363 1.00 35.12 290 HIS A O 1
ATOM 2347 N N . VAL A 1 291 ? -18.771 -7.433 -25.354 1.00 36.94 291 VAL A N 1
ATOM 2348 C CA . VAL A 1 291 ? -18.561 -6.510 -26.482 1.00 36.94 291 VAL A CA 1
ATOM 2349 C C . VAL A 1 291 ? -17.777 -7.236 -27.564 1.00 36.94 291 VAL A C 1
ATOM 2351 O O . VAL A 1 291 ? -16.576 -7.050 -27.701 1.00 36.94 291 VAL A O 1
ATOM 2354 N N . ASN A 1 292 ? -18.464 -8.158 -28.233 1.00 36.03 292 ASN A N 1
ATOM 2355 C CA . ASN A 1 292 ? -18.210 -8.600 -29.604 1.00 36.03 292 ASN A CA 1
ATOM 2356 C C . ASN A 1 292 ? -19.355 -9.544 -29.995 1.00 36.03 292 ASN A C 1
ATOM 2358 O O . ASN A 1 292 ? -19.230 -10.765 -29.909 1.00 36.03 292 ASN A O 1
ATOM 2362 N N . VAL A 1 293 ? -20.486 -8.943 -30.366 1.00 35.31 293 VAL A N 1
ATOM 2363 C CA . VAL A 1 293 ? -21.443 -9.486 -31.340 1.00 35.31 293 VAL A CA 1
ATOM 2364 C C . VAL A 1 293 ? -21.725 -8.363 -32.323 1.00 35.31 293 VAL A C 1
ATOM 2366 O O . VAL A 1 293 ? -21.926 -7.226 -31.836 1.00 35.31 293 VAL A O 1
#

Foldseek 3Di:
DDDDDDDDDPVVVLVVLVVVLVVLVVVLVVLVVVLVVLVVVLVVLVVVLVVLVVVCVVVVVVDDDDVVSVVVSVVSVVVSVVSVVVSVVSVVVSVVSVVVSVVSVVVSVPVPDDDDDDDDDDDDDDDDDDDDDDDDDPDDDDDDDDDDDPDDDFQFWKWFDDVPDFIFTWTFHDWDQPPPNPWIKTWTFGPDDPPPPDPTDIDIGTPVGIGTFDPADDPVNWDDFQAWKWFDDPPHRGTAIWTFHATQCGDPVRRRFWTWIAGPPPVRDTDTGTPSRIGHDDPVVVVVVPPDD

Radius of gyration: 29.76 Å; chains: 1; bounding box: 66×77×79 Å

Organism: NCBI:txid64517